Protein AF-A0A6L9Q8A0-F1 (afdb_monomer_lite)

Radius of gyration: 20.23 Å; chains: 1; bounding box: 50×34×54 Å

pLDDT: mean 92.32, std 4.56, range [57.69, 98.19]

Sequence (190 aa):
VLDTTDPHEVAGVLAGDLARTLVVVVGESIEAESLRRVFGRAFAEAGLGGAELARRFVAVAEEGSGLARAAADVGHHLVLAEPDVDDRFGALGARSLVPAALAGVDVAGLLDEASRLSAALRQPYDNPALALGAALGSSALGVRDKLVIADHGSGLAGLGRWAEQLVAGSLGKDGKGLLPVVVESVDAPG

Organism: NCBI:txid453573

Foldseek 3Di:
DDPDPPPVVLVVVLPDDLVPAAEEQEDDDPVSVVSLVVNLVSCVVVVQDQQRSLASYEYEEAPPDPSQVVNVVRVHHYDHWDPPDDPLRCCLICRNVVVCVVVVDPSVVVVVVVVVLVVLCPDPPNRVVVVVVVVQVVCQVDPNQADEDFDAPPPPPCPLVSVQCNQCVPQVPPNTGHRYDYDDHPPGDD

Structure (mmCIF, N/CA/C/O backbone):
data_AF-A0A6L9Q8A0-F1
#
_entry.id   AF-A0A6L9Q8A0-F1
#
loop_
_atom_site.group_PDB
_atom_site.id
_atom_site.type_symbol
_atom_site.label_atom_id
_atom_site.label_alt_id
_atom_site.label_comp_id
_atom_site.label_asym_id
_atom_site.label_entity_id
_atom_site.label_seq_id
_atom_site.pdbx_PDB_ins_code
_atom_site.Cartn_x
_atom_site.Cartn_y
_atom_site.Cartn_z
_atom_site.occupancy
_atom_site.B_iso_or_equiv
_atom_site.auth_seq_id
_atom_site.auth_comp_id
_atom_site.auth_asym_id
_atom_site.auth_atom_id
_atom_site.pdbx_PDB_model_num
ATOM 1 N N . VAL A 1 1 ? -8.520 0.453 -1.974 1.00 88.81 1 VAL A N 1
ATOM 2 C CA . VAL A 1 1 ? -7.543 1.499 -1.594 1.00 88.81 1 VAL A CA 1
ATOM 3 C C . VAL A 1 1 ? -8.250 2.826 -1.757 1.00 88.81 1 VAL A C 1
ATOM 5 O O . VAL A 1 1 ? -9.038 2.926 -2.687 1.00 88.81 1 VAL A O 1
ATOM 8 N N . LEU A 1 2 ? -8.065 3.758 -0.826 1.00 91.94 2 LEU A N 1
ATOM 9 C CA . LEU A 1 2 ? -8.632 5.102 -0.903 1.00 91.94 2 LEU A CA 1
ATOM 10 C C . LEU A 1 2 ? -7.465 6.082 -0.775 1.00 91.94 2 LEU A C 1
ATOM 12 O O . LEU A 1 2 ? -6.942 6.278 0.319 1.00 91.94 2 LEU A O 1
ATOM 16 N N . ASP A 1 3 ? -7.027 6.594 -1.915 1.00 88.88 3 ASP A N 1
ATOM 17 C CA . ASP A 1 3 ? -5.872 7.475 -2.131 1.00 88.88 3 ASP A CA 1
ATOM 18 C C . ASP A 1 3 ? -6.311 8.801 -2.775 1.00 88.88 3 ASP A C 1
ATOM 20 O O . ASP A 1 3 ? -5.591 9.403 -3.567 1.00 88.88 3 ASP A O 1
ATOM 24 N N . THR A 1 4 ? -7.543 9.206 -2.463 1.00 90.88 4 THR A N 1
ATOM 25 C CA . THR A 1 4 ? -8.142 10.462 -2.895 1.00 90.88 4 THR A CA 1
ATOM 26 C C . THR A 1 4 ? -8.902 11.119 -1.745 1.00 90.88 4 THR A C 1
ATOM 28 O O . THR A 1 4 ? -9.457 10.460 -0.858 1.00 90.88 4 THR A O 1
ATOM 31 N N . THR A 1 5 ? -8.991 12.446 -1.809 1.00 91.69 5 THR A N 1
ATOM 32 C CA . THR A 1 5 ? -9.863 13.273 -0.961 1.00 91.69 5 THR A CA 1
ATOM 33 C C . THR A 1 5 ? -11.170 13.659 -1.658 1.00 91.69 5 THR A C 1
ATOM 35 O O . THR A 1 5 ? -11.913 14.498 -1.143 1.00 91.69 5 THR A O 1
ATOM 38 N N . ASP A 1 6 ? -11.473 13.049 -2.810 1.00 95.50 6 ASP A N 1
ATOM 39 C CA . ASP A 1 6 ? -12.735 13.257 -3.518 1.00 95.50 6 ASP A CA 1
ATOM 40 C C . ASP A 1 6 ? -13.926 12.866 -2.617 1.00 95.50 6 ASP A C 1
ATOM 42 O O . ASP A 1 6 ? -14.048 11.707 -2.201 1.00 95.50 6 ASP A O 1
ATOM 46 N N . PRO A 1 7 ? -14.837 13.806 -2.306 1.00 93.81 7 PRO A N 1
ATOM 47 C CA . PRO A 1 7 ? -15.941 13.550 -1.390 1.00 93.81 7 PRO A CA 1
ATOM 48 C C . PRO A 1 7 ? -16.918 12.477 -1.891 1.00 93.81 7 PRO A C 1
ATOM 50 O O . PRO A 1 7 ? -17.557 11.829 -1.061 1.00 93.81 7 PRO A O 1
ATOM 53 N N . HIS A 1 8 ? -17.053 12.265 -3.202 1.00 95.81 8 HIS A N 1
ATOM 54 C CA . HIS A 1 8 ? -17.934 11.240 -3.762 1.00 95.81 8 HIS A CA 1
ATOM 55 C C . HIS A 1 8 ? -17.365 9.838 -3.565 1.00 95.81 8 HIS A C 1
ATOM 57 O O . HIS A 1 8 ? -18.098 8.939 -3.148 1.00 95.81 8 HIS A O 1
ATOM 63 N N . GLU A 1 9 ? -16.069 9.657 -3.808 1.00 94.88 9 GLU A N 1
ATOM 64 C CA . GLU A 1 9 ? -15.402 8.375 -3.565 1.00 94.88 9 GLU A CA 1
ATOM 65 C C . GLU A 1 9 ? -15.382 8.047 -2.072 1.00 94.88 9 GLU A C 1
ATOM 67 O O . GLU A 1 9 ? -15.772 6.948 -1.666 1.00 94.88 9 GLU A O 1
ATOM 72 N N . VAL A 1 10 ? -15.031 9.032 -1.238 1.00 95.75 10 VAL A N 1
ATOM 73 C CA . VAL A 1 10 ? -15.024 8.881 0.222 1.00 95.75 10 VAL A CA 1
ATOM 74 C C . VAL A 1 10 ? -16.419 8.517 0.739 1.00 95.75 10 VAL A C 1
ATOM 76 O O . VAL A 1 10 ? -16.562 7.555 1.495 1.00 95.75 10 VAL A O 1
ATOM 79 N N . ALA A 1 11 ? -17.467 9.231 0.313 1.00 93.69 11 ALA A N 1
ATOM 80 C CA . ALA A 1 11 ? -18.842 8.921 0.705 1.00 93.69 11 ALA A CA 1
ATOM 81 C C . ALA A 1 11 ? -19.293 7.533 0.225 1.00 93.69 11 ALA A C 1
ATOM 83 O O . ALA A 1 11 ? -19.988 6.831 0.960 1.00 93.69 11 ALA A O 1
ATOM 84 N N . GLY A 1 12 ? -18.874 7.119 -0.975 1.00 94.50 12 GLY A N 1
ATOM 85 C CA . GLY A 1 12 ? -19.144 5.786 -1.511 1.00 94.50 12 GLY A CA 1
ATOM 86 C C . GLY A 1 12 ? -18.593 4.672 -0.619 1.00 94.50 12 GLY A C 1
ATOM 87 O O . GLY A 1 12 ? -19.302 3.707 -0.336 1.00 94.50 12 GLY A O 1
ATOM 88 N N . VAL A 1 13 ? -17.365 4.828 -0.113 1.00 93.75 13 VAL A N 1
ATOM 89 C CA . VAL A 1 13 ? -16.765 3.860 0.823 1.00 93.75 13 VAL A CA 1
ATOM 90 C C . VAL A 1 13 ? -17.457 3.898 2.190 1.00 93.75 13 VAL A C 1
ATOM 92 O O . VAL A 1 13 ? -17.737 2.845 2.765 1.00 93.75 13 VAL A O 1
ATOM 95 N N . LEU A 1 14 ? -17.781 5.089 2.705 1.00 94.06 14 LEU A N 1
ATOM 96 C CA . LEU A 1 14 ? -18.460 5.250 4.000 1.00 94.06 14 LEU A CA 1
ATOM 97 C C . LEU A 1 14 ? -19.883 4.674 4.026 1.00 94.06 14 LEU A C 1
ATOM 99 O O . LEU A 1 14 ? -20.367 4.320 5.098 1.00 94.06 14 LEU A O 1
ATOM 103 N N . ALA A 1 15 ? -20.542 4.565 2.871 1.00 92.81 15 ALA A N 1
ATOM 104 C CA . ALA A 1 15 ? -21.863 3.949 2.746 1.00 92.81 15 ALA A CA 1
ATOM 105 C C . ALA A 1 15 ? -21.851 2.414 2.917 1.00 92.81 15 ALA A C 1
ATOM 107 O O . ALA A 1 15 ? -22.915 1.792 2.932 1.00 92.81 15 ALA A O 1
ATOM 108 N N . GLY A 1 16 ? -20.669 1.796 3.018 1.00 91.06 16 GLY A N 1
ATOM 109 C CA . GLY A 1 16 ? -20.509 0.368 3.279 1.00 91.06 16 GLY A CA 1
ATOM 110 C C . GLY A 1 16 ? -20.802 -0.048 4.728 1.00 91.06 16 GLY A C 1
ATOM 111 O O . GLY A 1 16 ? -21.282 0.720 5.560 1.00 91.06 16 GLY A O 1
ATOM 112 N N . ASP A 1 17 ? -20.488 -1.306 5.048 1.00 91.44 17 ASP A N 1
ATOM 113 C CA . ASP A 1 17 ? -20.666 -1.854 6.397 1.00 91.44 17 ASP A CA 1
ATOM 114 C C . ASP A 1 17 ? -19.514 -1.442 7.330 1.00 91.44 17 ASP A C 1
ATOM 116 O O . ASP A 1 17 ? -18.498 -2.135 7.473 1.00 91.44 17 ASP A O 1
ATOM 120 N N . LEU A 1 18 ? -19.689 -0.308 8.010 1.00 91.50 18 LEU A N 1
ATOM 121 C CA . LEU A 1 18 ? -18.734 0.192 9.001 1.00 91.50 18 LEU A CA 1
ATOM 122 C C . LEU A 1 18 ? -18.512 -0.792 10.164 1.00 91.50 18 LEU A C 1
ATOM 124 O O . LEU A 1 18 ? -17.401 -0.872 10.693 1.00 91.50 18 LEU A O 1
ATOM 128 N N . ALA A 1 19 ? -19.510 -1.603 10.534 1.00 88.62 19 ALA A N 1
ATOM 129 C CA . ALA A 1 19 ? -19.376 -2.567 11.627 1.00 88.62 19 ALA A CA 1
ATOM 130 C C . ALA A 1 19 ? -18.410 -3.712 11.285 1.00 88.62 19 ALA A C 1
ATOM 132 O O . ALA A 1 19 ? -17.856 -4.349 12.190 1.00 88.62 19 ALA A O 1
ATOM 133 N N . ARG A 1 20 ? -18.140 -3.949 9.998 1.00 91.12 20 ARG A N 1
ATOM 134 C CA . ARG A 1 20 ? -17.179 -4.953 9.509 1.00 91.12 20 ARG A CA 1
ATOM 135 C C . ARG A 1 20 ? -15.943 -4.353 8.844 1.00 91.12 20 ARG A C 1
ATOM 137 O O . ARG A 1 20 ? -15.145 -5.090 8.274 1.00 91.12 20 ARG A O 1
ATOM 144 N N . THR A 1 21 ? -15.764 -3.041 8.951 1.00 94.69 21 THR A N 1
ATOM 145 C CA . THR A 1 21 ? -14.636 -2.334 8.343 1.00 94.69 21 THR A CA 1
ATOM 146 C C . THR A 1 21 ? -13.460 -2.224 9.319 1.00 94.69 21 THR A C 1
ATOM 148 O O . THR A 1 21 ? -13.645 -2.028 10.524 1.00 94.69 21 THR A O 1
ATOM 151 N N . LEU A 1 22 ? -12.247 -2.351 8.777 1.00 96.06 22 LEU A N 1
ATOM 152 C CA . LEU A 1 22 ? -10.965 -2.036 9.408 1.00 96.06 22 LEU A CA 1
ATOM 153 C C . LEU A 1 22 ? -10.239 -1.048 8.489 1.00 96.06 22 LEU A C 1
ATOM 155 O O . LEU A 1 22 ? -10.198 -1.258 7.277 1.00 96.06 22 LEU A O 1
ATOM 159 N N . VAL A 1 23 ? -9.674 0.015 9.052 1.00 97.12 23 VAL A N 1
ATOM 160 C CA . VAL A 1 23 ? -8.957 1.049 8.298 1.00 97.12 23 VAL A CA 1
ATOM 161 C C . VAL A 1 23 ? -7.462 0.889 8.526 1.00 97.12 23 VAL A C 1
ATOM 163 O O . VAL A 1 23 ? -6.985 0.982 9.656 1.00 97.12 23 VAL A O 1
ATOM 166 N N . VAL A 1 24 ? -6.713 0.671 7.448 1.00 97.69 24 VAL A N 1
ATOM 167 C CA . VAL A 1 24 ? -5.248 0.673 7.482 1.00 97.69 24 VAL A CA 1
ATOM 168 C C . VAL A 1 24 ? -4.767 2.053 7.048 1.00 97.69 24 VAL A C 1
ATOM 170 O O . VAL A 1 24 ? -5.026 2.469 5.922 1.00 97.69 24 VAL A O 1
ATOM 173 N N . VAL A 1 25 ? -4.101 2.773 7.948 1.00 96.44 25 VAL A N 1
ATOM 174 C CA . VAL A 1 25 ? -3.536 4.102 7.691 1.00 96.44 25 VAL A CA 1
ATOM 175 C C . VAL A 1 25 ? -2.048 3.942 7.426 1.00 96.44 25 VAL A C 1
ATOM 177 O O . VAL A 1 25 ? -1.313 3.443 8.280 1.00 96.44 25 VAL A O 1
ATOM 180 N N . VAL A 1 26 ? -1.614 4.365 6.243 1.00 91.69 26 VAL A N 1
ATOM 181 C CA . VAL A 1 26 ? -0.231 4.249 5.783 1.00 91.69 26 VAL A CA 1
ATOM 182 C C . VAL A 1 26 ? 0.301 5.643 5.469 1.00 91.69 26 VAL A C 1
ATOM 184 O O . VAL A 1 26 ? -0.304 6.374 4.689 1.00 91.69 26 VAL A O 1
ATOM 187 N N . GLY A 1 27 ? 1.443 5.994 6.062 1.00 82.88 27 GLY A N 1
ATOM 188 C CA . GLY A 1 27 ? 2.121 7.269 5.816 1.00 82.88 27 GLY A CA 1
ATOM 189 C C . GLY A 1 27 ? 1.538 8.467 6.576 1.00 82.88 27 GLY A C 1
ATOM 190 O O . GLY A 1 27 ? 0.503 8.387 7.232 1.00 82.88 27 GLY A O 1
ATOM 191 N N . GLU A 1 28 ? 2.241 9.597 6.498 1.00 84.19 28 GLU A N 1
ATOM 192 C CA . GLU A 1 28 ? 1.944 10.820 7.267 1.00 84.19 28 GLU A CA 1
ATOM 193 C C . GLU A 1 28 ? 1.403 11.960 6.393 1.00 84.19 28 GLU A C 1
ATOM 195 O O . GLU A 1 28 ? 1.499 13.137 6.746 1.00 84.19 28 GLU A O 1
ATOM 200 N N . SER A 1 29 ? 0.855 11.634 5.220 1.00 88.06 29 SER A N 1
ATOM 201 C CA . SER A 1 29 ? 0.298 12.648 4.331 1.00 88.06 29 SER A CA 1
ATOM 202 C C . SER A 1 29 ? -0.931 13.314 4.961 1.00 88.06 29 SER A C 1
ATOM 204 O O . SER A 1 29 ? -1.675 12.716 5.744 1.00 88.06 29 SER A O 1
ATOM 206 N N . ILE A 1 30 ? -1.174 14.573 4.583 1.00 89.44 30 ILE A N 1
ATOM 207 C CA . ILE A 1 30 ? -2.375 15.314 5.002 1.00 89.44 30 ILE A CA 1
ATOM 208 C C . ILE A 1 30 ? -3.639 14.559 4.581 1.00 89.44 30 ILE A C 1
ATOM 210 O O . ILE A 1 30 ? -4.624 14.545 5.312 1.00 89.44 30 ILE A O 1
ATOM 214 N N . GLU A 1 31 ? -3.599 13.912 3.422 1.00 91.69 31 GLU A N 1
ATOM 215 C CA . GLU A 1 31 ? -4.671 13.069 2.911 1.00 91.69 31 GLU A CA 1
ATOM 216 C C . GLU A 1 31 ? -4.954 11.873 3.825 1.00 91.69 31 GLU A C 1
ATOM 218 O O . GLU A 1 31 ? -6.088 11.721 4.281 1.00 91.69 31 GLU A O 1
ATOM 223 N N . ALA A 1 32 ? -3.933 11.086 4.179 1.00 91.56 32 ALA A N 1
ATOM 224 C CA . ALA A 1 32 ? -4.086 9.932 5.064 1.00 91.56 32 ALA A CA 1
ATOM 225 C C . ALA A 1 32 ? -4.636 10.343 6.439 1.00 91.56 32 ALA A C 1
ATOM 227 O O . ALA A 1 32 ? -5.562 9.718 6.964 1.00 91.56 32 ALA A O 1
ATOM 228 N N . GLU A 1 33 ? -4.124 11.440 7.001 1.00 91.62 33 GLU A N 1
ATOM 229 C CA . GLU A 1 33 ? -4.604 11.980 8.274 1.00 91.62 33 GLU A CA 1
ATOM 230 C C . GLU A 1 33 ? -6.045 12.512 8.178 1.00 91.62 33 GLU A C 1
ATOM 232 O O . GLU A 1 33 ? -6.850 12.313 9.095 1.00 91.62 33 GLU A O 1
ATOM 237 N N . SER A 1 34 ? -6.401 13.157 7.065 1.00 93.19 34 SER A N 1
ATOM 238 C CA . SER A 1 34 ? -7.763 13.644 6.820 1.00 93.19 34 SER A CA 1
ATOM 239 C C . SER A 1 34 ? -8.747 12.480 6.729 1.00 93.19 34 SER A C 1
ATOM 241 O O . SER A 1 34 ? -9.774 12.487 7.413 1.00 93.19 34 SER A O 1
ATOM 243 N N . LEU A 1 35 ? -8.406 11.439 5.966 1.00 95.25 35 LEU A N 1
ATOM 244 C CA . LEU A 1 35 ? -9.217 10.230 5.844 1.00 95.25 35 LEU A CA 1
ATOM 245 C C . LEU A 1 35 ? -9.345 9.508 7.191 1.00 95.25 35 LEU A C 1
ATOM 247 O O . LEU A 1 35 ? -10.456 9.153 7.585 1.00 95.25 35 LEU A O 1
ATOM 251 N N . ARG A 1 36 ? -8.261 9.381 7.969 1.00 94.75 36 ARG A N 1
ATOM 252 C CA . ARG A 1 36 ? -8.314 8.790 9.319 1.00 94.75 36 ARG A CA 1
ATOM 253 C C . ARG A 1 36 ? -9.340 9.492 10.211 1.00 94.75 36 ARG A C 1
ATOM 255 O O . ARG A 1 36 ? -10.117 8.826 10.898 1.00 94.75 36 ARG A O 1
ATOM 262 N N . ARG A 1 37 ? -9.386 10.828 10.183 1.00 93.94 37 ARG A N 1
ATOM 263 C CA . ARG A 1 37 ? -10.368 11.619 10.947 1.00 93.94 37 ARG A CA 1
ATOM 264 C C . ARG A 1 37 ? -11.793 11.427 10.443 1.00 93.94 37 ARG A C 1
ATOM 266 O O . ARG A 1 37 ? -12.700 11.296 11.264 1.00 93.94 37 ARG A O 1
ATOM 273 N N . VAL A 1 38 ? -11.988 11.392 9.125 1.00 96.00 38 VAL A N 1
ATOM 274 C CA . VAL A 1 38 ? -13.302 11.160 8.506 1.00 96.00 38 VAL A CA 1
ATOM 275 C C . VAL A 1 38 ? -13.862 9.798 8.918 1.00 96.00 38 VAL A C 1
ATOM 277 O O . VAL A 1 38 ? -14.982 9.732 9.425 1.00 96.00 38 VAL A O 1
ATOM 280 N N . PHE A 1 39 ? -13.071 8.729 8.803 1.00 96.31 39 PHE A N 1
ATOM 281 C CA . PHE A 1 39 ? -13.485 7.397 9.251 1.00 96.31 39 PHE A CA 1
ATOM 282 C C . PHE A 1 39 ? -13.686 7.333 10.766 1.00 96.31 39 PHE A C 1
ATOM 284 O O . PHE A 1 39 ? -14.646 6.722 11.227 1.00 96.31 39 PHE A O 1
ATOM 291 N N . GLY A 1 40 ? -12.833 7.996 11.552 1.00 95.56 40 GLY A N 1
ATOM 292 C CA . GLY A 1 40 ? -12.986 8.048 13.008 1.00 95.56 40 GLY A CA 1
ATOM 293 C C . GLY A 1 40 ? -14.320 8.670 13.417 1.00 95.56 40 GLY A C 1
ATOM 294 O O . GLY A 1 40 ? -15.019 8.137 14.279 1.00 95.56 40 GLY A O 1
ATOM 295 N N . ARG A 1 41 ? -14.714 9.755 12.742 1.00 95.94 41 ARG A N 1
ATOM 296 C CA . ARG A 1 41 ? -16.022 10.385 12.931 1.00 95.94 41 ARG A CA 1
ATOM 297 C C . ARG A 1 41 ? -17.164 9.462 12.506 1.00 95.94 41 ARG A C 1
ATOM 299 O O . ARG A 1 41 ? -18.107 9.305 13.274 1.00 95.94 41 ARG A O 1
ATOM 306 N N . ALA A 1 42 ? -17.069 8.831 11.338 1.00 96.31 42 ALA A N 1
ATOM 307 C CA . ALA A 1 42 ? -18.106 7.927 10.846 1.00 96.31 42 ALA A CA 1
ATOM 308 C C . ALA A 1 42 ? -18.315 6.719 11.778 1.00 96.31 42 ALA A C 1
ATOM 310 O O . ALA A 1 42 ? -19.448 6.360 12.087 1.00 96.31 42 ALA A O 1
ATOM 311 N N . PHE A 1 43 ? -17.234 6.129 12.300 1.00 96.69 43 PHE A N 1
ATOM 312 C CA . PHE A 1 43 ? -17.325 5.063 13.298 1.00 96.69 43 PHE A CA 1
ATOM 313 C C . PHE A 1 43 ? -17.989 5.536 14.595 1.00 96.69 43 PHE A C 1
ATOM 315 O O . PHE A 1 43 ? -18.830 4.821 15.139 1.00 96.69 43 PHE A O 1
ATOM 322 N N . ALA A 1 44 ? -17.657 6.739 15.071 1.00 94.56 44 ALA A N 1
ATOM 323 C CA . ALA A 1 44 ? -18.291 7.315 16.255 1.00 94.56 44 ALA A CA 1
ATOM 324 C C . ALA A 1 44 ? -19.794 7.568 16.049 1.00 94.56 44 ALA A C 1
ATOM 326 O O . ALA A 1 44 ? -20.599 7.239 16.919 1.00 94.56 44 ALA A O 1
ATOM 327 N N . GLU A 1 45 ? -20.188 8.094 14.885 1.00 94.88 45 GLU A N 1
ATOM 328 C CA . GLU A 1 45 ? -21.595 8.295 14.507 1.00 94.88 45 GLU A CA 1
ATOM 329 C C . GLU A 1 45 ? -22.352 6.960 14.368 1.00 94.88 45 GLU A C 1
ATOM 331 O O . GLU A 1 45 ? -23.539 6.890 14.681 1.00 94.88 45 GLU A O 1
ATOM 336 N N . ALA A 1 46 ? -21.654 5.880 14.001 1.00 93.06 46 ALA A N 1
ATOM 337 C CA . ALA A 1 46 ? -22.176 4.513 14.000 1.00 93.06 46 ALA A CA 1
ATOM 338 C C . ALA A 1 46 ? -22.224 3.854 15.400 1.00 93.06 46 ALA A C 1
ATOM 340 O O . ALA A 1 46 ? -22.607 2.690 15.517 1.00 93.06 46 ALA A O 1
ATOM 341 N N . GLY A 1 47 ? -21.853 4.576 16.464 1.00 93.06 47 GLY A N 1
ATOM 342 C CA . GLY A 1 47 ? -21.946 4.117 17.854 1.00 93.06 47 GLY A CA 1
ATOM 343 C C . GLY A 1 47 ? -20.700 3.416 18.403 1.00 93.06 47 GLY A C 1
ATOM 344 O O . GLY A 1 47 ? -20.731 2.942 19.539 1.00 93.06 47 GLY A O 1
ATOM 345 N N . LEU A 1 48 ? -19.597 3.362 17.648 1.00 93.12 48 LEU A N 1
ATOM 346 C CA . LEU A 1 48 ? -18.326 2.811 18.131 1.00 93.12 48 LEU A CA 1
ATOM 347 C C . LEU A 1 48 ? -17.618 3.836 19.024 1.00 93.12 48 LEU A C 1
ATOM 349 O O . LEU A 1 48 ? -17.458 4.996 18.653 1.00 93.12 48 LEU A O 1
ATOM 353 N N . GLY A 1 49 ? -17.140 3.411 20.194 1.00 91.81 49 GLY A N 1
ATOM 354 C CA . GLY A 1 49 ? -16.493 4.305 21.156 1.00 91.81 49 GLY A CA 1
ATOM 355 C C . GLY A 1 49 ? -15.276 3.696 21.846 1.00 91.81 49 GLY A C 1
ATOM 356 O O . GLY A 1 49 ? -15.098 2.477 21.893 1.00 91.81 49 GLY A O 1
ATOM 357 N N . GLY A 1 50 ? -14.427 4.569 22.396 1.00 91.88 50 GLY A N 1
ATOM 358 C CA . GLY A 1 50 ? -13.271 4.193 23.213 1.00 91.88 50 GLY A CA 1
ATOM 359 C C . GLY A 1 50 ? -12.384 3.132 22.555 1.00 91.88 50 GLY A C 1
ATOM 360 O O . GLY A 1 50 ? -11.964 3.274 21.408 1.00 91.88 50 GLY A O 1
ATOM 361 N N . ALA A 1 51 ? -12.124 2.045 23.284 1.00 92.56 51 ALA A N 1
ATOM 362 C CA . ALA A 1 51 ? -11.252 0.965 22.830 1.00 92.56 51 ALA A CA 1
ATOM 363 C C . ALA A 1 51 ? -11.786 0.212 21.599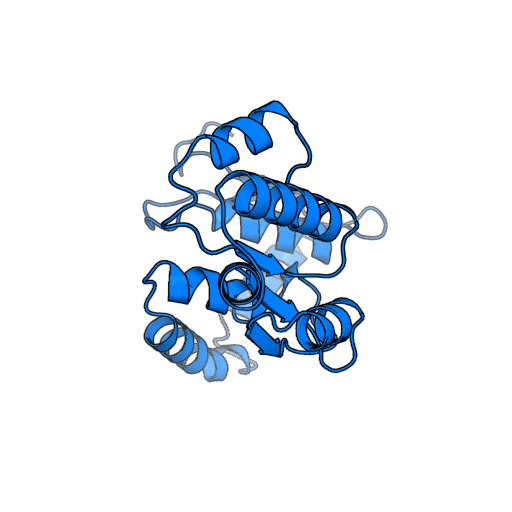 1.00 92.56 51 ALA A C 1
ATOM 365 O O . ALA A 1 51 ? -11.000 -0.379 20.862 1.00 92.56 51 ALA A O 1
ATOM 366 N N . GLU A 1 52 ? -13.101 0.193 21.367 1.00 92.50 52 GLU A N 1
ATOM 367 C CA . GLU A 1 52 ? -13.659 -0.466 20.184 1.00 92.50 52 GLU A CA 1
ATOM 368 C C . GLU A 1 52 ? -13.366 0.330 18.915 1.00 92.50 52 GLU A C 1
ATOM 370 O O . GLU A 1 52 ? -12.899 -0.247 17.938 1.00 92.50 52 GLU A O 1
ATOM 375 N N . LEU A 1 53 ? -13.549 1.654 18.962 1.00 94.81 53 LEU A N 1
ATOM 376 C CA . LEU A 1 53 ? -13.166 2.550 17.871 1.00 94.81 53 LEU A CA 1
ATOM 377 C C . LEU A 1 53 ? -11.657 2.486 17.623 1.00 94.81 53 LEU A C 1
ATOM 379 O O . LEU A 1 53 ? -11.230 2.375 16.477 1.00 94.81 53 LEU A O 1
ATOM 383 N N . ALA A 1 54 ? -10.848 2.495 18.685 1.00 95.00 54 ALA A N 1
ATOM 384 C CA . ALA A 1 54 ? -9.395 2.440 18.566 1.00 95.00 54 ALA A CA 1
ATOM 385 C C . ALA A 1 54 ? -8.916 1.197 17.789 1.00 95.00 54 ALA A C 1
ATOM 387 O O . ALA A 1 54 ? -8.062 1.319 16.911 1.00 95.00 54 ALA A O 1
ATOM 388 N N . ARG A 1 55 ? -9.546 0.036 18.028 1.00 94.38 55 ARG A N 1
ATOM 389 C CA . ARG A 1 55 ? -9.273 -1.238 17.335 1.00 94.38 55 ARG A CA 1
ATOM 390 C C . ARG A 1 55 ? -9.718 -1.280 15.868 1.00 94.38 55 ARG A C 1
ATOM 392 O O . ARG A 1 55 ? -9.363 -2.221 15.164 1.00 94.38 55 ARG A O 1
ATOM 399 N N . ARG A 1 56 ? -10.469 -0.284 15.380 1.00 96.25 56 ARG A N 1
ATOM 400 C CA . ARG A 1 56 ? -10.850 -0.170 13.956 1.00 96.25 56 ARG A CA 1
ATOM 401 C C . ARG A 1 56 ? -9.742 0.373 13.067 1.00 96.25 56 ARG A C 1
ATOM 403 O O . ARG A 1 56 ? -9.932 0.421 11.854 1.00 96.25 56 ARG A O 1
ATOM 410 N N . PHE A 1 57 ? -8.603 0.751 13.640 1.00 97.62 57 PHE A N 1
ATOM 411 C CA . PHE A 1 57 ? -7.475 1.289 12.896 1.00 97.62 57 PHE A CA 1
ATOM 412 C C . PHE A 1 57 ? -6.210 0.464 13.108 1.00 97.62 57 PHE A C 1
ATOM 414 O O . PHE A 1 57 ? -5.877 0.076 14.232 1.00 97.62 57 PHE A O 1
ATOM 421 N N . VAL A 1 58 ? -5.484 0.270 12.011 1.00 98.19 58 VAL A N 1
ATOM 422 C CA . VAL A 1 58 ? -4.102 -0.204 11.985 1.00 98.19 58 VAL A CA 1
ATOM 423 C C . VAL A 1 58 ? -3.257 0.900 11.364 1.00 98.19 58 VAL A C 1
ATOM 425 O O . VAL A 1 58 ? -3.438 1.233 10.199 1.00 98.19 58 VAL A O 1
ATOM 428 N N . ALA A 1 59 ? -2.349 1.484 12.133 1.00 97.19 59 ALA A N 1
ATOM 429 C CA . ALA A 1 59 ? -1.340 2.398 11.627 1.00 97.19 59 ALA A CA 1
ATOM 430 C C . ALA A 1 59 ? -0.102 1.603 11.200 1.00 97.19 59 ALA A C 1
ATOM 432 O O . ALA A 1 59 ? 0.408 0.790 11.973 1.00 97.19 59 ALA A O 1
ATOM 433 N N . VAL A 1 60 ? 0.389 1.854 9.988 1.00 96.19 60 VAL A N 1
ATOM 434 C CA . VAL A 1 60 ? 1.660 1.316 9.493 1.00 96.19 60 VAL A CA 1
ATOM 435 C C . VAL A 1 60 ? 2.625 2.480 9.329 1.00 96.19 60 VAL A C 1
ATOM 437 O O . VAL A 1 60 ? 2.457 3.313 8.434 1.00 96.19 60 VAL A O 1
ATOM 440 N N . ALA A 1 61 ? 3.587 2.583 10.243 1.00 93.75 61 ALA A N 1
ATOM 441 C CA . ALA A 1 61 ? 4.381 3.795 10.408 1.00 93.75 61 ALA A CA 1
ATOM 442 C C . ALA A 1 61 ? 5.795 3.496 10.909 1.00 93.75 61 ALA A C 1
ATOM 444 O O . ALA A 1 61 ? 6.030 2.488 11.570 1.00 93.75 61 ALA A O 1
ATOM 445 N N . GLU A 1 62 ? 6.734 4.392 10.624 1.00 93.19 62 GLU A N 1
ATOM 446 C CA . GLU A 1 62 ? 8.095 4.298 11.156 1.00 93.19 62 GLU A CA 1
ATOM 447 C C . GLU A 1 62 ? 8.117 4.541 12.664 1.00 93.19 62 GLU A C 1
ATOM 449 O O . GLU A 1 62 ? 7.291 5.282 13.214 1.00 93.19 62 GLU A O 1
ATOM 454 N N . GLU A 1 63 ? 9.092 3.933 13.335 1.00 92.62 63 GLU A N 1
ATOM 455 C CA . GLU A 1 63 ? 9.301 4.145 14.760 1.00 92.62 63 GLU A CA 1
ATOM 456 C C . GLU A 1 63 ? 9.553 5.630 15.057 1.00 92.62 63 GLU A C 1
ATOM 458 O O . GLU A 1 63 ? 10.318 6.313 14.382 1.00 92.62 63 GLU A O 1
ATOM 463 N N . GLY A 1 64 ? 8.866 6.156 16.071 1.00 91.62 64 GLY A N 1
ATOM 464 C CA . GLY A 1 64 ? 9.002 7.554 16.469 1.00 91.62 64 GLY A CA 1
ATOM 465 C C . GLY A 1 64 ? 8.337 8.569 15.533 1.00 91.62 64 GLY A C 1
ATOM 466 O O . GLY A 1 64 ? 8.358 9.754 15.869 1.00 91.62 64 GLY A O 1
ATOM 467 N N . SER A 1 65 ? 7.704 8.158 14.429 1.00 92.31 65 SER A N 1
ATOM 468 C CA . SER A 1 65 ? 6.913 9.051 13.561 1.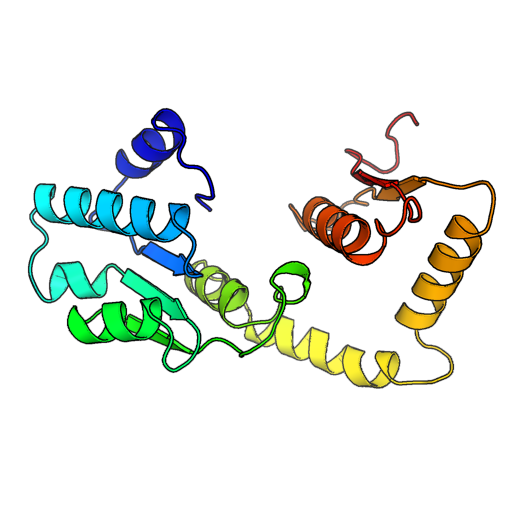00 92.31 65 SER A CA 1
ATOM 469 C C . SER A 1 65 ? 5.715 9.683 14.292 1.00 92.31 65 SER A C 1
ATOM 471 O O . SER A 1 65 ? 5.302 9.235 15.370 1.00 92.31 65 SER A O 1
ATOM 473 N N . GLY A 1 66 ? 5.154 10.755 13.728 1.00 92.56 66 GLY A N 1
ATOM 474 C CA . GLY A 1 66 ? 3.946 11.397 14.249 1.00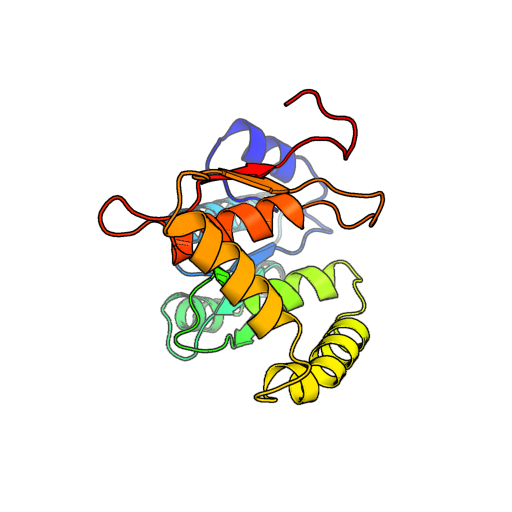 92.56 66 GLY A CA 1
ATOM 475 C C . GLY A 1 66 ? 2.739 10.459 14.218 1.00 92.56 66 GLY A C 1
ATOM 476 O O . GLY A 1 66 ? 2.013 10.382 15.210 1.00 92.56 66 GLY A O 1
ATOM 477 N N . LEU A 1 67 ? 2.575 9.683 13.142 1.00 92.88 67 LEU A N 1
ATOM 478 C CA . LEU A 1 67 ? 1.543 8.647 13.045 1.00 92.88 67 LEU A CA 1
ATOM 479 C C . LEU A 1 67 ? 1.733 7.545 14.099 1.00 92.88 67 LEU A C 1
ATOM 481 O O . LEU A 1 67 ? 0.755 7.160 14.737 1.00 92.88 67 LEU A O 1
ATOM 485 N N . ALA A 1 68 ? 2.962 7.070 14.337 1.00 94.81 68 ALA A N 1
ATOM 486 C CA . ALA A 1 68 ? 3.223 6.065 15.374 1.00 94.81 68 ALA A CA 1
ATOM 487 C C . ALA A 1 68 ? 2.868 6.578 16.779 1.00 94.81 68 ALA A C 1
ATOM 489 O O . ALA A 1 68 ? 2.213 5.873 17.550 1.00 94.81 68 ALA A O 1
ATOM 490 N N . ARG A 1 69 ? 3.243 7.825 17.097 1.00 95.00 69 ARG A N 1
ATOM 491 C CA . ARG A 1 69 ? 2.883 8.477 18.367 1.00 95.00 69 ARG A CA 1
ATOM 492 C C . ARG A 1 69 ? 1.370 8.638 18.505 1.00 95.00 69 ARG A C 1
ATOM 494 O O . ARG A 1 69 ? 0.801 8.199 19.497 1.00 95.00 69 ARG A O 1
ATOM 501 N N . ALA A 1 70 ? 0.712 9.178 17.480 1.00 92.31 70 ALA A N 1
ATOM 502 C CA . ALA A 1 70 ? -0.734 9.369 17.481 1.00 92.31 70 ALA A CA 1
ATOM 503 C C . ALA A 1 70 ? -1.491 8.043 17.632 1.00 92.31 70 ALA A C 1
ATOM 505 O O . ALA A 1 70 ? -2.471 7.985 18.370 1.00 92.31 70 ALA A O 1
ATOM 506 N N . ALA A 1 71 ? -1.034 6.980 16.962 1.00 94.44 71 ALA A N 1
ATOM 507 C CA . ALA A 1 71 ? -1.595 5.641 17.087 1.00 94.44 71 ALA A CA 1
ATOM 508 C C . ALA A 1 71 ? -1.464 5.095 18.515 1.00 94.44 71 ALA A C 1
ATOM 510 O O . ALA A 1 71 ? -2.445 4.582 19.051 1.00 94.44 71 ALA A O 1
ATOM 511 N N . ALA A 1 72 ? -0.295 5.249 19.142 1.00 94.12 72 ALA A N 1
ATOM 512 C CA . ALA A 1 72 ? -0.075 4.833 20.524 1.00 94.12 72 ALA A CA 1
ATOM 513 C C . ALA A 1 72 ? -0.959 5.614 21.514 1.00 94.12 72 ALA A C 1
ATOM 515 O O . ALA A 1 72 ? -1.595 5.000 22.371 1.00 94.12 72 ALA A O 1
ATOM 516 N N . ASP A 1 73 ? -1.061 6.937 21.354 1.00 93.75 73 ASP A N 1
ATOM 517 C CA . ASP A 1 73 ? -1.828 7.816 22.249 1.00 93.75 73 ASP A CA 1
ATOM 518 C C . ASP A 1 73 ? -3.325 7.472 22.280 1.00 93.75 73 ASP A C 1
ATOM 520 O O . ASP A 1 73 ? -3.966 7.532 23.331 1.00 93.75 73 ASP A O 1
ATOM 524 N N . VAL A 1 74 ? -3.895 7.100 21.130 1.00 92.12 74 VAL A N 1
ATOM 525 C CA . VAL A 1 74 ? -5.328 6.778 21.001 1.00 92.12 74 VAL A CA 1
ATOM 526 C C . VAL A 1 74 ? -5.623 5.273 21.024 1.00 92.12 74 VAL A C 1
ATOM 528 O O . VAL A 1 74 ? -6.789 4.880 20.974 1.00 92.12 74 VAL A O 1
ATOM 531 N N . GLY A 1 75 ? -4.591 4.427 21.110 1.00 94.88 75 GLY A N 1
ATOM 532 C CA . GLY A 1 75 ? -4.712 2.970 21.219 1.00 94.88 75 GLY A CA 1
ATOM 533 C C . GLY A 1 75 ? -5.017 2.230 19.911 1.00 94.88 75 GLY A C 1
ATOM 534 O O . GLY A 1 75 ? -5.632 1.163 19.950 1.00 94.88 75 GLY A O 1
ATOM 535 N N . HIS A 1 76 ? -4.633 2.782 18.757 1.00 96.38 76 HIS A N 1
ATOM 536 C CA . HIS A 1 76 ? -4.688 2.065 17.479 1.00 96.38 76 HIS A CA 1
ATOM 537 C C . HIS A 1 76 ? -3.683 0.907 17.449 1.00 96.38 76 HIS A C 1
ATOM 539 O O . HIS A 1 76 ? -2.652 0.939 18.124 1.00 96.38 76 HIS A O 1
ATOM 545 N N . HIS A 1 77 ? -3.946 -0.110 16.625 1.00 97.25 77 HIS A N 1
ATOM 546 C CA . HIS A 1 77 ? -2.917 -1.102 16.322 1.00 97.25 77 HIS A CA 1
ATOM 547 C C . HIS A 1 77 ? -1.771 -0.421 15.569 1.00 97.25 77 HIS A C 1
ATOM 549 O O . HIS A 1 77 ? -2.022 0.349 14.646 1.00 97.25 77 HIS A O 1
ATOM 555 N N . LEU A 1 78 ? -0.528 -0.711 15.946 1.00 96.62 78 LEU A N 1
ATOM 556 C CA . LEU A 1 78 ? 0.663 -0.165 15.302 1.00 96.62 78 LEU A CA 1
ATOM 557 C C . LEU A 1 78 ? 1.501 -1.305 14.729 1.00 96.62 78 LEU A C 1
ATOM 559 O O . LEU A 1 78 ? 1.861 -2.237 15.449 1.00 96.62 78 LEU A O 1
ATOM 563 N N . VAL A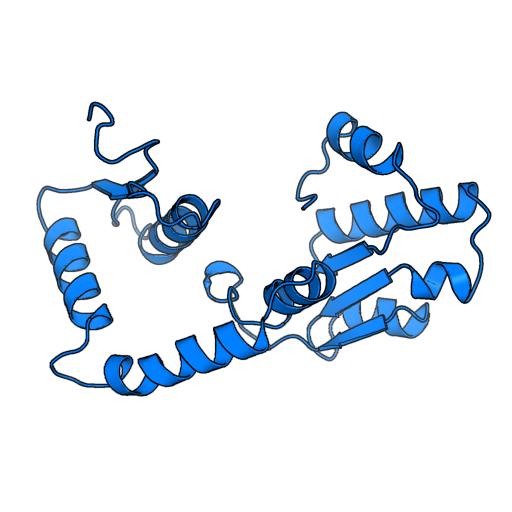 1 79 ? 1.826 -1.205 13.444 1.00 97.06 79 VAL A N 1
ATOM 564 C CA . VAL A 1 79 ? 2.835 -2.029 12.778 1.00 97.06 79 VAL A CA 1
ATOM 565 C C . VAL A 1 79 ? 3.976 -1.116 12.356 1.00 97.06 79 VAL A C 1
ATOM 567 O O . VAL A 1 79 ? 3.751 -0.086 11.719 1.00 97.06 79 VAL A O 1
ATOM 570 N N . LEU A 1 80 ? 5.198 -1.488 12.729 1.00 95.38 80 LEU A N 1
ATOM 571 C CA . LEU A 1 80 ? 6.376 -0.714 12.369 1.00 95.38 80 LEU A CA 1
ATOM 572 C C . LEU A 1 80 ? 6.731 -0.940 10.900 1.00 95.38 80 LEU A C 1
ATOM 574 O O . LEU A 1 80 ? 6.780 -2.078 10.435 1.00 95.38 80 LEU A O 1
ATOM 578 N N . ALA A 1 81 ? 6.965 0.160 10.195 1.00 93.25 81 ALA A N 1
ATOM 579 C CA . ALA A 1 81 ? 7.451 0.169 8.827 1.00 93.25 81 ALA A CA 1
ATOM 580 C C . ALA A 1 81 ? 8.965 0.383 8.776 1.00 93.25 81 ALA A C 1
ATOM 582 O O . ALA A 1 81 ? 9.564 0.941 9.699 1.00 93.25 81 ALA A O 1
ATOM 583 N N . GLU A 1 82 ? 9.567 -0.048 7.674 1.00 91.88 82 GLU A N 1
ATOM 584 C CA . GLU A 1 82 ? 10.979 0.154 7.389 1.00 91.88 82 GLU A CA 1
ATOM 585 C C . GLU A 1 82 ? 11.286 1.658 7.244 1.00 91.88 82 GLU A C 1
ATOM 587 O O . GLU A 1 82 ? 10.548 2.353 6.527 1.00 91.88 82 GLU A O 1
ATOM 592 N N . PRO A 1 83 ? 12.350 2.161 7.903 1.00 87.62 83 PRO A N 1
ATOM 593 C CA . PRO A 1 83 ? 12.763 3.553 7.780 1.00 87.62 83 PRO A CA 1
ATOM 594 C C . PRO A 1 83 ? 13.422 3.819 6.425 1.00 87.62 83 PRO A C 1
ATOM 596 O O . PRO A 1 83 ? 14.029 2.922 5.837 1.00 87.62 83 PRO A O 1
ATOM 599 N N . ASP A 1 84 ? 13.340 5.066 5.960 1.00 80.44 84 ASP A N 1
ATOM 600 C CA . ASP A 1 84 ? 14.084 5.577 4.798 1.00 80.44 84 ASP A CA 1
ATOM 601 C C . ASP A 1 84 ? 13.829 4.829 3.468 1.00 80.44 84 ASP A C 1
ATOM 603 O O . ASP A 1 84 ? 14.651 4.865 2.547 1.00 80.44 84 ASP A O 1
ATOM 607 N N . VAL A 1 85 ? 12.680 4.159 3.330 1.00 82.38 85 VAL A N 1
ATOM 608 C CA . VAL A 1 85 ? 12.269 3.511 2.076 1.00 82.38 85 VAL A CA 1
ATOM 609 C C . VAL A 1 85 ? 11.335 4.439 1.307 1.00 82.38 85 VAL A C 1
ATOM 611 O O . VAL A 1 85 ? 10.217 4.698 1.739 1.00 82.38 85 VAL A O 1
ATOM 614 N N . ASP A 1 86 ? 11.774 4.912 0.138 1.00 84.12 86 ASP A N 1
ATOM 615 C CA . ASP A 1 86 ? 10.897 5.624 -0.798 1.00 84.12 86 ASP A CA 1
ATOM 616 C C . ASP A 1 86 ? 9.767 4.692 -1.262 1.00 84.12 86 ASP A C 1
ATOM 618 O O . ASP A 1 86 ? 10.015 3.550 -1.666 1.00 84.12 86 ASP A O 1
ATOM 622 N N . ASP A 1 87 ? 8.529 5.191 -1.209 1.00 80.06 87 ASP A N 1
ATOM 623 C CA . ASP A 1 87 ? 7.305 4.412 -1.423 1.00 80.06 87 ASP A CA 1
ATOM 624 C C . ASP A 1 87 ? 7.321 3.592 -2.722 1.00 80.06 87 ASP A C 1
ATOM 626 O O . ASP A 1 87 ? 6.789 2.480 -2.760 1.00 80.06 87 ASP A O 1
ATOM 630 N N . ARG A 1 88 ? 7.992 4.076 -3.781 1.00 86.62 88 ARG A N 1
ATOM 631 C CA . ARG A 1 88 ? 8.081 3.358 -5.068 1.00 86.62 88 ARG A CA 1
ATOM 632 C C . ARG A 1 88 ? 8.820 2.024 -4.951 1.00 86.62 88 ARG A C 1
ATOM 634 O O . ARG A 1 88 ? 8.532 1.099 -5.709 1.00 86.62 88 ARG A O 1
ATOM 641 N N . PHE A 1 89 ? 9.743 1.908 -3.998 1.00 88.06 89 PHE A N 1
ATOM 642 C CA . PHE A 1 89 ? 10.492 0.682 -3.712 1.00 88.06 89 PHE A CA 1
ATOM 643 C C . PHE A 1 89 ? 9.861 -0.153 -2.582 1.00 88.06 89 PHE A C 1
ATOM 645 O O . PHE A 1 89 ? 10.316 -1.263 -2.314 1.00 88.06 89 PHE A O 1
ATOM 652 N N . GLY A 1 90 ? 8.794 0.340 -1.944 1.00 88.81 90 GLY A N 1
ATOM 653 C CA . GLY A 1 90 ? 8.162 -0.256 -0.762 1.00 88.81 90 GLY A CA 1
ATOM 654 C C . GLY A 1 90 ? 7.149 -1.377 -1.031 1.00 88.81 90 GLY A C 1
ATOM 655 O O . GLY A 1 90 ? 6.392 -1.735 -0.128 1.00 88.81 90 GLY A O 1
ATOM 656 N N . ALA A 1 91 ? 7.096 -1.942 -2.243 1.00 91.25 91 ALA A N 1
ATOM 657 C CA . ALA A 1 91 ? 6.092 -2.949 -2.624 1.00 91.25 91 ALA A CA 1
ATOM 658 C C . ALA A 1 91 ? 6.126 -4.220 -1.748 1.00 91.25 91 ALA A C 1
ATOM 660 O O . ALA A 1 91 ? 5.090 -4.835 -1.512 1.00 91.25 91 ALA A O 1
ATOM 661 N N . LEU A 1 92 ? 7.306 -4.588 -1.237 1.00 93.50 92 LEU A N 1
ATOM 662 C CA . LEU A 1 92 ? 7.503 -5.726 -0.327 1.00 93.50 92 LEU A CA 1
ATOM 663 C C . LEU A 1 92 ? 7.732 -5.297 1.134 1.00 93.50 92 LEU A C 1
ATOM 665 O O . LEU A 1 92 ? 8.168 -6.110 1.942 1.00 93.50 92 LEU A O 1
ATOM 669 N N . GLY A 1 93 ? 7.476 -4.029 1.468 1.00 94.12 93 GLY A N 1
ATOM 670 C CA . GLY A 1 93 ? 7.586 -3.506 2.831 1.00 94.12 93 GLY A CA 1
ATOM 671 C C . GLY A 1 93 ? 6.265 -3.567 3.597 1.00 94.12 93 GLY A C 1
ATOM 672 O O . GLY A 1 93 ? 5.195 -3.793 3.015 1.00 94.12 93 GLY A O 1
ATOM 673 N N . ALA A 1 94 ? 6.311 -3.300 4.903 1.00 94.94 94 ALA A N 1
ATOM 674 C CA . ALA A 1 94 ? 5.141 -3.392 5.785 1.00 94.94 94 ALA A CA 1
ATOM 675 C C . ALA A 1 94 ? 3.952 -2.542 5.298 1.00 94.94 94 ALA A C 1
ATOM 677 O O . ALA A 1 94 ? 2.803 -2.984 5.363 1.00 94.94 94 ALA A O 1
ATOM 678 N N . ARG A 1 95 ? 4.230 -1.351 4.750 1.00 93.56 95 ARG A N 1
ATOM 679 C CA . ARG A 1 95 ? 3.231 -0.418 4.190 1.00 93.56 95 ARG A CA 1
ATOM 680 C C . ARG A 1 95 ? 2.327 -1.068 3.134 1.00 93.56 95 ARG A C 1
ATOM 682 O O . ARG A 1 95 ? 1.138 -0.768 3.087 1.00 93.56 95 ARG A O 1
ATOM 689 N N . SER A 1 96 ? 2.879 -1.984 2.341 1.00 93.44 96 SER A N 1
ATOM 690 C CA . SER A 1 96 ? 2.164 -2.708 1.284 1.00 93.44 96 SER A CA 1
ATOM 691 C C . SER A 1 96 ? 1.672 -4.078 1.758 1.00 93.44 96 SER A C 1
ATOM 693 O O . SER A 1 96 ? 0.551 -4.487 1.451 1.00 93.44 96 SER A O 1
ATOM 695 N N . LEU A 1 97 ? 2.485 -4.789 2.545 1.00 95.94 97 LEU A N 1
ATOM 696 C CA . LEU A 1 97 ? 2.197 -6.166 2.948 1.00 95.94 97 LEU A CA 1
ATOM 697 C C . LEU A 1 97 ? 1.125 -6.277 4.034 1.00 95.94 97 LEU A C 1
ATOM 699 O O . LEU A 1 97 ? 0.347 -7.225 4.007 1.00 95.94 97 LEU A O 1
ATOM 703 N N . VAL A 1 98 ? 1.036 -5.324 4.966 1.00 96.94 98 VAL A N 1
ATOM 704 C CA . VAL A 1 98 ? -0.002 -5.334 6.013 1.00 96.94 98 VAL A CA 1
ATOM 705 C C . VAL A 1 98 ? -1.416 -5.288 5.419 1.00 96.94 98 VAL A C 1
ATOM 707 O O . VAL A 1 98 ? -2.204 -6.186 5.729 1.00 96.94 98 VAL A O 1
ATOM 710 N N . PRO A 1 99 ? -1.779 -4.310 4.559 1.00 95.44 99 PRO A N 1
ATOM 711 C CA . PRO A 1 99 ? -3.106 -4.307 3.952 1.00 95.44 99 PRO A CA 1
ATOM 712 C C . PRO A 1 99 ? -3.333 -5.519 3.035 1.00 95.44 99 PRO A C 1
ATOM 714 O O . PRO A 1 99 ? -4.443 -6.047 3.015 1.00 95.44 99 PRO A O 1
ATOM 717 N N . ALA A 1 100 ? -2.306 -6.012 2.332 1.00 95.31 100 ALA A N 1
ATOM 718 C CA . ALA A 1 100 ? -2.422 -7.212 1.498 1.00 95.31 100 ALA A CA 1
ATOM 719 C C . ALA A 1 100 ? -2.722 -8.477 2.327 1.00 95.31 100 ALA A C 1
ATOM 721 O O . ALA A 1 100 ? -3.633 -9.236 1.994 1.00 95.31 100 ALA A O 1
ATOM 722 N N . ALA A 1 101 ? -2.015 -8.675 3.441 1.00 97.12 101 ALA A N 1
ATOM 723 C CA . ALA A 1 101 ? -2.237 -9.799 4.347 1.00 97.12 101 ALA A CA 1
ATOM 724 C C . ALA A 1 101 ? -3.640 -9.755 4.972 1.00 97.12 101 ALA A C 1
ATOM 726 O O . ALA A 1 101 ? -4.328 -10.773 5.027 1.00 97.12 101 ALA A O 1
ATOM 727 N N . LEU A 1 102 ? -4.104 -8.568 5.382 1.00 96.44 102 LEU A N 1
ATOM 728 C CA . LEU A 1 102 ? -5.465 -8.372 5.900 1.00 96.44 102 LEU A CA 1
ATOM 729 C C . LEU A 1 102 ? -6.548 -8.630 4.838 1.00 96.44 102 LEU A C 1
ATOM 731 O O . LEU A 1 102 ? -7.659 -9.024 5.187 1.00 96.44 102 LEU A O 1
ATOM 735 N N . ALA A 1 103 ? -6.220 -8.453 3.555 1.00 94.38 103 ALA A N 1
ATOM 736 C CA . ALA A 1 103 ? -7.078 -8.811 2.427 1.00 94.38 103 ALA A CA 1
ATOM 737 C C . ALA A 1 103 ? -7.012 -10.308 2.048 1.00 94.38 103 ALA A C 1
ATOM 739 O O . ALA A 1 103 ? -7.724 -10.734 1.140 1.00 94.38 103 ALA A O 1
ATOM 740 N N . GLY A 1 104 ? -6.195 -11.114 2.738 1.00 95.81 104 GLY A N 1
ATOM 741 C CA . GLY A 1 104 ? -6.085 -12.561 2.528 1.00 95.81 104 GLY A CA 1
ATOM 742 C C . GLY A 1 104 ? -5.025 -12.996 1.513 1.00 95.81 104 GLY A C 1
ATOM 743 O O . GLY A 1 104 ? -5.041 -14.149 1.087 1.00 95.81 104 GLY A O 1
ATOM 744 N N . VAL A 1 105 ? -4.111 -12.107 1.115 1.00 95.31 105 VAL A N 1
ATOM 745 C CA . VAL A 1 105 ? -2.980 -12.456 0.238 1.00 95.31 105 VAL A CA 1
ATOM 746 C C . VAL A 1 105 ? -1.944 -13.278 1.013 1.00 95.31 105 VAL A C 1
ATOM 748 O O . VAL A 1 105 ? -1.592 -12.930 2.142 1.00 95.31 105 VAL A O 1
ATOM 751 N N . ASP A 1 106 ? -1.408 -14.336 0.393 1.00 96.81 106 ASP A N 1
ATOM 752 C CA . ASP A 1 106 ? -0.267 -15.095 0.925 1.00 96.81 106 ASP A CA 1
ATOM 753 C C . ASP A 1 106 ? 1.039 -14.296 0.781 1.00 96.81 106 ASP A C 1
ATOM 755 O O . ASP A 1 106 ? 1.839 -14.479 -0.139 1.00 96.81 106 ASP A O 1
ATOM 759 N N . VAL A 1 107 ? 1.238 -13.358 1.706 1.00 97.38 107 VAL A N 1
ATOM 760 C CA . VAL A 1 107 ? 2.437 -12.511 1.743 1.00 97.38 107 VAL A CA 1
ATOM 761 C C . VAL A 1 107 ? 3.700 -13.291 2.114 1.00 97.38 107 VAL A C 1
ATOM 763 O O . VAL A 1 107 ? 4.792 -12.879 1.734 1.00 97.38 107 VAL A O 1
ATOM 766 N N . ALA A 1 108 ? 3.572 -14.415 2.827 1.00 97.25 108 ALA A N 1
ATOM 767 C CA . ALA A 1 108 ? 4.713 -15.253 3.184 1.00 97.25 108 ALA A CA 1
ATOM 768 C C . ALA A 1 108 ? 5.253 -15.968 1.941 1.00 97.25 108 ALA A C 1
ATOM 770 O O . ALA A 1 108 ? 6.444 -15.862 1.649 1.00 97.25 108 ALA A O 1
ATOM 771 N N . GLY A 1 109 ? 4.367 -16.591 1.156 1.00 97.31 109 GLY A N 1
ATOM 772 C CA . GLY A 1 109 ? 4.721 -17.182 -0.133 1.00 97.31 109 GLY A CA 1
ATOM 773 C C . GLY A 1 109 ? 5.347 -16.163 -1.091 1.00 97.31 109 GLY A C 1
ATOM 774 O O . GLY A 1 109 ? 6.398 -16.436 -1.674 1.00 97.31 109 GLY A O 1
ATOM 775 N N . LEU A 1 110 ? 4.773 -14.956 -1.180 1.00 94.81 110 LEU A N 1
ATOM 776 C CA . LEU A 1 110 ? 5.325 -13.862 -1.990 1.00 94.81 110 LEU A CA 1
ATOM 777 C C . LEU A 1 110 ? 6.756 -13.481 -1.569 1.00 94.81 110 LEU A C 1
ATOM 779 O O . LEU A 1 110 ? 7.639 -13.331 -2.416 1.00 94.81 110 LEU A O 1
ATOM 783 N N . LEU A 1 111 ? 7.001 -13.326 -0.265 1.00 96.44 111 LEU A N 1
ATOM 784 C CA . LEU A 1 111 ? 8.328 -12.996 0.262 1.00 96.44 111 LEU A CA 1
ATOM 785 C C . LEU A 1 111 ? 9.338 -14.129 0.042 1.00 96.44 111 LEU A C 1
ATOM 787 O O . LEU A 1 111 ? 10.491 -13.857 -0.302 1.00 96.44 111 LEU A O 1
ATOM 791 N N . ASP A 1 112 ? 8.917 -15.386 0.177 1.00 97.00 112 ASP A N 1
ATOM 792 C CA . ASP A 1 112 ? 9.761 -16.552 -0.096 1.00 97.00 112 ASP A CA 1
ATOM 793 C C . ASP A 1 112 ? 10.165 -16.631 -1.575 1.00 97.00 112 ASP A C 1
ATOM 795 O O . ASP A 1 112 ? 11.305 -16.982 -1.902 1.00 97.00 112 ASP A O 1
ATOM 799 N N . GLU A 1 113 ? 9.253 -16.303 -2.490 1.00 94.62 113 GLU A N 1
ATOM 800 C CA . GLU A 1 113 ? 9.540 -16.200 -3.925 1.00 94.62 113 GLU A CA 1
ATOM 801 C C . GLU A 1 113 ? 10.502 -15.051 -4.236 1.00 94.62 113 GLU A C 1
ATOM 803 O O . GLU A 1 113 ? 11.503 -15.255 -4.933 1.00 94.62 113 GLU A O 1
ATOM 808 N N . ALA A 1 114 ? 10.263 -13.868 -3.667 1.00 94.25 114 ALA A N 1
ATOM 809 C CA . ALA A 1 114 ? 11.148 -12.718 -3.831 1.00 94.25 114 ALA A CA 1
ATOM 810 C C . ALA A 1 114 ? 12.564 -12.998 -3.287 1.00 94.25 114 ALA A C 1
ATOM 812 O O . ALA A 1 114 ? 13.568 -12.680 -3.934 1.00 94.25 114 ALA A O 1
ATOM 813 N N . SER A 1 115 ? 12.659 -13.649 -2.125 1.00 94.62 115 SER A N 1
ATOM 814 C CA . SER A 1 115 ? 13.926 -14.034 -1.498 1.00 94.62 115 SER A CA 1
ATOM 815 C C . SER A 1 115 ? 14.732 -14.996 -2.377 1.00 94.62 115 SER A C 1
ATOM 817 O O . SER A 1 115 ? 15.935 -14.792 -2.579 1.00 94.62 115 SER A O 1
ATOM 819 N N . ARG A 1 116 ? 14.069 -15.985 -2.998 1.00 94.81 116 ARG A N 1
ATOM 820 C CA . ARG A 1 116 ? 14.702 -16.929 -3.938 1.00 94.81 116 ARG A CA 1
ATOM 821 C C . ARG A 1 116 ? 15.360 -16.232 -5.132 1.00 94.81 116 ARG A C 1
ATOM 823 O O . ARG A 1 116 ? 16.401 -16.693 -5.600 1.00 94.81 116 ARG A O 1
ATOM 830 N N . LEU A 1 117 ? 14.806 -15.111 -5.598 1.00 92.81 117 LEU A N 1
ATOM 831 C CA . LEU A 1 117 ? 15.380 -14.339 -6.703 1.00 92.81 117 LEU A CA 1
ATOM 832 C C . LEU A 1 117 ? 16.579 -13.473 -6.265 1.00 92.81 117 LEU A C 1
ATOM 834 O O . LEU A 1 117 ? 17.468 -13.204 -7.074 1.00 92.81 117 LEU A O 1
ATOM 838 N N . SER A 1 118 ? 16.659 -13.081 -4.987 1.00 91.75 118 SER A N 1
ATOM 839 C CA . SER A 1 118 ? 17.660 -12.130 -4.468 1.00 91.75 118 SER A CA 1
ATOM 840 C C . SER A 1 118 ? 19.108 -12.525 -4.780 1.00 91.75 118 SER A C 1
ATOM 842 O O . SER A 1 118 ? 19.929 -11.669 -5.114 1.00 91.75 118 SER A O 1
ATOM 844 N N . ALA A 1 119 ? 19.429 -13.822 -4.718 1.00 91.12 119 ALA A N 1
ATOM 845 C CA . ALA A 1 119 ? 20.774 -14.315 -5.011 1.00 91.12 119 ALA A CA 1
ATOM 846 C C . ALA A 1 119 ? 21.181 -14.068 -6.474 1.00 91.12 119 ALA A C 1
ATOM 848 O O . ALA A 1 119 ? 22.311 -13.641 -6.722 1.00 91.12 119 ALA A O 1
ATOM 849 N N . ALA A 1 120 ? 20.261 -14.284 -7.422 1.00 94.06 120 ALA A N 1
ATOM 850 C CA . ALA A 1 120 ? 20.485 -14.038 -8.848 1.00 94.06 120 ALA A CA 1
ATOM 851 C C . ALA A 1 120 ? 20.616 -12.536 -9.147 1.00 94.06 120 ALA A C 1
ATOM 853 O O . ALA A 1 120 ? 21.489 -12.126 -9.910 1.00 94.06 120 ALA A O 1
ATOM 854 N N . LEU A 1 121 ? 19.822 -11.695 -8.474 1.00 94.81 121 LEU A N 1
ATOM 855 C CA . LEU A 1 121 ? 19.859 -10.233 -8.641 1.00 94.81 121 LEU A CA 1
ATOM 856 C C . LEU A 1 121 ? 21.146 -9.574 -8.125 1.00 94.81 121 LEU A C 1
ATOM 858 O O . LEU A 1 121 ? 21.392 -8.403 -8.415 1.00 94.81 121 LEU A O 1
ATOM 862 N N . ARG A 1 122 ? 21.975 -10.304 -7.371 1.00 93.88 122 ARG A N 1
ATOM 863 C CA . ARG A 1 122 ? 23.282 -9.837 -6.875 1.00 93.88 122 ARG A CA 1
ATOM 864 C C . ARG A 1 122 ? 24.455 -10.301 -7.735 1.00 93.88 122 ARG A C 1
ATOM 866 O O . ARG A 1 122 ? 25.584 -9.891 -7.472 1.00 93.88 122 ARG A O 1
ATOM 873 N N . GLN A 1 123 ? 24.219 -11.154 -8.730 1.00 95.75 123 GLN A N 1
ATOM 874 C CA . GLN A 1 123 ? 25.296 -11.661 -9.573 1.00 95.75 123 GLN A CA 1
ATOM 875 C C . GLN A 1 123 ? 25.747 -10.608 -10.599 1.00 95.75 123 GLN A C 1
ATOM 877 O O . GLN A 1 123 ? 24.920 -9.829 -11.086 1.00 95.75 123 GLN A O 1
ATOM 882 N N . PRO A 1 124 ? 27.045 -10.578 -10.956 1.00 95.19 124 PRO A N 1
ATOM 883 C CA . PRO A 1 124 ? 27.556 -9.718 -12.025 1.00 95.19 124 PRO A CA 1
ATOM 884 C C . PRO A 1 124 ? 27.223 -10.243 -13.432 1.00 95.19 124 PRO A C 1
ATOM 886 O O . PRO A 1 124 ? 27.274 -9.484 -14.396 1.00 95.19 124 PRO A O 1
ATOM 889 N N . TYR A 1 125 ? 26.875 -11.526 -13.548 1.00 93.38 125 TYR A N 1
ATOM 890 C CA . TYR A 1 125 ? 26.486 -12.209 -14.783 1.00 93.38 125 TYR A CA 1
ATOM 891 C C . TYR A 1 125 ? 25.180 -12.972 -14.546 1.00 93.38 125 TYR A C 1
ATOM 893 O O . TYR A 1 125 ? 24.827 -13.226 -13.397 1.00 93.38 125 TYR A O 1
ATOM 901 N N . ASP A 1 126 ? 24.453 -13.303 -15.616 1.00 93.06 126 ASP A N 1
ATOM 902 C CA . ASP A 1 126 ? 23.161 -14.013 -15.556 1.00 93.06 126 ASP A CA 1
ATOM 903 C C . ASP A 1 126 ? 22.118 -13.354 -14.633 1.00 93.06 126 ASP A C 1
ATOM 905 O O . ASP A 1 126 ? 21.232 -13.997 -14.071 1.00 93.06 126 ASP A O 1
ATOM 909 N N . ASN A 1 127 ? 22.218 -12.033 -14.486 1.00 96.31 127 ASN A N 1
ATOM 910 C CA . ASN A 1 127 ? 21.347 -11.231 -13.647 1.00 96.31 127 ASN A CA 1
ATOM 911 C C . ASN A 1 127 ? 20.245 -10.580 -14.502 1.00 96.31 127 ASN A C 1
ATOM 913 O O . ASN A 1 127 ? 20.539 -9.656 -15.272 1.00 96.31 127 ASN A O 1
ATOM 917 N N . PRO A 1 128 ? 18.976 -11.012 -14.374 1.00 95.00 128 PRO A N 1
ATOM 918 C CA . PRO A 1 128 ? 17.894 -10.503 -15.213 1.00 95.00 128 PRO A CA 1
ATOM 919 C C . PRO A 1 128 ? 17.617 -9.011 -14.985 1.00 95.00 128 PRO A C 1
ATOM 921 O O . PRO A 1 128 ? 17.279 -8.309 -15.937 1.00 95.00 128 PRO A O 1
ATOM 924 N N . ALA A 1 129 ? 17.817 -8.490 -13.768 1.00 94.62 129 ALA A N 1
ATOM 925 C CA . ALA A 1 129 ? 17.652 -7.061 -13.505 1.00 94.62 129 ALA A CA 1
ATOM 926 C C . ALA A 1 129 ? 18.768 -6.226 -14.142 1.00 94.62 129 ALA A C 1
ATOM 928 O O . ALA A 1 129 ? 18.496 -5.146 -14.662 1.00 94.62 129 ALA A O 1
ATOM 929 N N . LEU A 1 130 ? 20.007 -6.732 -14.161 1.00 95.88 130 LEU A N 1
ATOM 930 C CA . LEU A 1 130 ? 21.110 -6.063 -14.855 1.00 95.88 130 LEU A CA 1
ATOM 931 C C . LEU A 1 130 ? 20.881 -6.045 -16.371 1.00 95.88 130 LEU A C 1
ATOM 933 O O . LEU A 1 130 ? 21.079 -5.010 -17.006 1.00 95.88 130 LEU A O 1
ATOM 937 N N . ALA A 1 131 ? 20.418 -7.161 -16.943 1.00 96.00 131 ALA A N 1
ATOM 938 C CA . ALA A 1 131 ? 20.076 -7.245 -18.361 1.00 96.00 131 ALA A CA 1
ATOM 939 C C . ALA A 1 131 ? 18.944 -6.271 -18.735 1.00 96.00 131 ALA A C 1
ATOM 941 O O . ALA A 1 131 ? 19.072 -5.520 -19.704 1.00 96.00 131 ALA A O 1
ATOM 942 N N . LEU A 1 132 ? 17.873 -6.224 -17.933 1.00 94.38 132 LEU A N 1
ATOM 943 C CA . LEU A 1 132 ? 16.783 -5.265 -18.112 1.00 94.38 132 LEU A CA 1
ATOM 944 C C . LEU A 1 132 ? 17.285 -3.818 -17.993 1.00 94.38 132 LEU A C 1
ATOM 946 O O . LEU A 1 132 ? 17.012 -2.999 -18.868 1.00 94.38 132 LEU A O 1
ATOM 950 N N . GLY A 1 133 ? 18.069 -3.510 -16.957 1.00 93.50 133 GLY A N 1
ATOM 951 C CA . GLY A 1 133 ? 18.650 -2.183 -16.751 1.00 93.50 133 GLY A CA 1
ATOM 952 C C . GLY A 1 133 ? 19.538 -1.737 -17.914 1.00 93.50 133 GLY A C 1
ATOM 953 O O . GLY A 1 133 ? 19.442 -0.592 -18.353 1.00 93.50 133 GLY A O 1
ATOM 954 N N . ALA A 1 134 ? 20.344 -2.643 -18.475 1.00 93.69 134 ALA A N 1
ATOM 955 C CA . ALA A 1 134 ? 21.164 -2.365 -19.652 1.00 93.69 134 ALA A CA 1
ATOM 956 C C . ALA A 1 134 ? 20.312 -2.089 -20.903 1.00 93.69 134 ALA A C 1
ATOM 958 O O . ALA A 1 134 ? 20.601 -1.146 -21.643 1.00 93.69 134 ALA A O 1
ATOM 959 N N . ALA A 1 135 ? 19.240 -2.857 -21.124 1.00 92.94 135 ALA A N 1
ATOM 960 C CA . ALA A 1 135 ? 18.325 -2.645 -22.246 1.00 92.94 135 ALA A CA 1
ATOM 961 C C . ALA A 1 135 ? 17.593 -1.291 -22.152 1.00 92.94 135 ALA A C 1
ATOM 963 O O . ALA A 1 135 ? 17.522 -0.544 -23.137 1.00 92.94 135 ALA A O 1
ATOM 964 N N . LEU A 1 136 ? 17.100 -0.942 -20.959 1.00 92.50 136 LEU A N 1
ATOM 965 C CA . LEU A 1 136 ? 16.452 0.347 -20.699 1.00 92.50 136 LEU A CA 1
ATOM 966 C C . LEU A 1 136 ? 17.449 1.507 -20.819 1.00 92.50 136 LEU A C 1
ATOM 968 O O . LEU A 1 136 ? 17.172 2.488 -21.507 1.00 92.50 136 LEU A O 1
ATOM 972 N N . GLY A 1 137 ? 18.634 1.379 -20.217 1.00 90.56 137 GLY A N 1
ATOM 973 C CA . GLY A 1 137 ? 19.683 2.398 -20.269 1.00 90.56 137 GLY A CA 1
ATOM 974 C C . GLY A 1 137 ? 20.189 2.652 -21.689 1.00 90.56 137 GLY A C 1
ATOM 975 O O . GLY A 1 137 ? 20.331 3.802 -22.098 1.00 90.56 137 GLY A O 1
ATOM 976 N N . SER A 1 138 ? 20.389 1.594 -22.481 1.00 90.81 138 SER A N 1
ATOM 977 C CA . SER A 1 138 ? 20.761 1.728 -23.893 1.00 90.81 138 SER A CA 1
ATOM 978 C C . SER A 1 138 ? 19.671 2.424 -24.709 1.00 90.81 138 SER A C 1
ATOM 980 O O . SER A 1 138 ? 19.996 3.256 -25.556 1.00 90.81 138 SER A O 1
ATOM 982 N N . SER A 1 139 ? 18.395 2.133 -24.435 1.00 89.12 139 SER A N 1
ATOM 983 C CA . SER A 1 139 ? 17.268 2.801 -25.099 1.00 89.12 139 SER A CA 1
ATOM 984 C C . SER A 1 139 ? 17.223 4.292 -24.759 1.00 89.12 139 SER A C 1
ATOM 986 O O . SER A 1 139 ? 17.152 5.111 -25.673 1.00 89.12 139 SER A O 1
ATOM 988 N N . ALA A 1 140 ? 17.384 4.637 -23.477 1.00 86.38 140 ALA A N 1
ATOM 989 C CA . ALA A 1 140 ? 17.371 6.015 -22.980 1.00 86.38 140 ALA A CA 1
ATOM 990 C C . ALA A 1 140 ? 18.533 6.882 -23.503 1.00 86.38 140 ALA A C 1
ATOM 992 O O . ALA A 1 140 ? 18.412 8.103 -23.558 1.00 86.38 140 ALA A O 1
ATOM 993 N N . LEU A 1 141 ? 19.664 6.269 -23.876 1.00 86.50 141 LEU A N 1
ATOM 994 C CA . LEU A 1 141 ? 20.786 6.948 -24.542 1.00 86.50 141 LEU A CA 1
ATOM 995 C C . LEU A 1 141 ? 20.598 7.073 -26.063 1.00 86.50 141 LEU A C 1
ATOM 997 O O . LEU A 1 141 ? 21.333 7.816 -26.713 1.00 86.50 141 LEU A O 1
ATOM 1001 N N . GLY A 1 142 ? 19.663 6.314 -26.634 1.00 84.50 142 GLY A N 1
ATOM 1002 C CA . GLY A 1 142 ? 19.334 6.323 -28.053 1.00 84.50 142 GLY A CA 1
ATOM 1003 C C . GLY A 1 142 ? 18.158 7.244 -28.386 1.00 84.50 142 GLY A C 1
ATOM 1004 O O . GLY A 1 142 ? 17.856 8.201 -27.685 1.00 84.50 142 GLY A O 1
ATOM 1005 N N . VAL A 1 143 ? 17.475 6.933 -29.490 1.00 83.75 143 VAL A N 1
ATOM 1006 C CA . VAL A 1 143 ? 16.279 7.665 -29.957 1.00 83.75 143 VAL A CA 1
ATOM 1007 C C . VAL A 1 143 ? 14.964 7.095 -29.410 1.00 83.75 143 VAL A C 1
ATOM 1009 O O . VAL A 1 143 ? 13.897 7.616 -29.720 1.00 83.75 143 VAL A O 1
ATOM 1012 N N . ARG A 1 144 ? 15.018 5.992 -28.651 1.00 87.12 144 ARG A N 1
ATOM 1013 C CA . ARG A 1 144 ? 13.833 5.317 -28.103 1.00 87.12 144 ARG A CA 1
ATOM 1014 C C . ARG A 1 144 ? 13.549 5.869 -26.714 1.00 87.12 144 ARG A C 1
ATOM 1016 O O . ARG A 1 144 ? 14.166 5.459 -25.740 1.00 87.12 144 ARG A O 1
ATOM 1023 N N . ASP A 1 145 ? 12.599 6.785 -26.646 1.00 87.62 145 ASP A N 1
ATOM 1024 C CA . ASP A 1 145 ? 12.248 7.550 -25.450 1.00 87.62 145 ASP A CA 1
ATOM 1025 C C . ASP A 1 145 ? 11.051 6.975 -24.673 1.00 87.62 145 ASP A C 1
ATOM 1027 O O . ASP A 1 145 ? 10.674 7.528 -23.646 1.00 87.62 145 ASP A O 1
ATOM 1031 N N . LYS A 1 146 ? 10.439 5.881 -25.144 1.00 91.94 146 LYS A N 1
ATOM 1032 C CA . LYS A 1 146 ? 9.230 5.279 -24.555 1.00 91.94 146 LYS A CA 1
ATOM 1033 C C . LYS A 1 146 ? 9.468 3.836 -24.125 1.00 91.94 146 LYS A C 1
ATOM 1035 O O . LYS A 1 146 ? 10.089 3.062 -24.854 1.00 91.94 146 LYS A O 1
ATOM 1040 N N . LEU A 1 147 ? 8.924 3.477 -22.965 1.00 94.25 147 LEU A N 1
ATOM 1041 C CA . LEU A 1 147 ? 8.838 2.107 -22.461 1.00 94.25 147 LEU A CA 1
ATOM 1042 C C . LEU A 1 147 ? 7.369 1.681 -22.449 1.00 94.25 147 LEU A C 1
ATOM 1044 O O . LEU A 1 147 ? 6.607 2.124 -21.599 1.00 94.25 147 LEU A O 1
ATOM 1048 N N . VAL A 1 148 ? 6.976 0.810 -23.372 1.00 94.19 148 VAL A N 1
ATOM 1049 C CA . VAL A 1 148 ? 5.615 0.259 -23.395 1.00 94.19 148 VAL A CA 1
ATOM 1050 C C . VAL A 1 148 ? 5.544 -0.956 -22.473 1.00 94.19 148 VAL A C 1
ATOM 1052 O O . VAL A 1 148 ? 6.359 -1.872 -22.594 1.00 94.19 148 VAL A O 1
ATOM 1055 N N . ILE A 1 149 ? 4.580 -0.959 -21.554 1.00 94.62 149 ILE A N 1
ATOM 1056 C CA . ILE A 1 149 ? 4.328 -2.039 -20.596 1.00 94.62 149 ILE A CA 1
ATOM 1057 C C . ILE A 1 149 ? 2.958 -2.632 -20.919 1.00 94.62 149 ILE A C 1
ATOM 1059 O O . ILE A 1 149 ? 1.936 -1.978 -20.726 1.00 94.62 149 ILE A O 1
ATOM 1063 N N . ALA A 1 150 ? 2.947 -3.870 -21.405 1.00 93.50 150 ALA A N 1
ATOM 1064 C CA . ALA A 1 150 ? 1.738 -4.607 -21.750 1.00 93.50 150 ALA A CA 1
ATOM 1065 C C . ALA A 1 150 ? 1.626 -5.856 -20.872 1.00 93.50 150 ALA A C 1
ATOM 1067 O O . ALA A 1 150 ? 2.580 -6.633 -20.786 1.00 93.50 150 ALA A O 1
ATOM 1068 N N . ASP A 1 151 ? 0.471 -6.064 -20.237 1.00 91.19 151 ASP A N 1
ATOM 1069 C CA . ASP A 1 151 ? 0.207 -7.328 -19.551 1.00 91.19 151 ASP A CA 1
ATOM 1070 C C . ASP A 1 151 ? -0.053 -8.439 -20.577 1.00 91.19 151 ASP A C 1
ATOM 1072 O O . ASP A 1 151 ? -0.808 -8.266 -21.537 1.00 91.19 151 ASP A O 1
ATOM 1076 N N . HIS A 1 152 ? 0.564 -9.597 -20.356 1.00 92.12 152 HIS A N 1
ATOM 1077 C CA . HIS A 1 152 ? 0.383 -10.789 -21.181 1.00 92.12 152 HIS A CA 1
ATOM 1078 C C . HIS A 1 152 ? -0.401 -11.863 -20.418 1.00 92.12 152 HIS A C 1
ATOM 1080 O O . HIS A 1 152 ? -0.004 -13.024 -20.350 1.00 92.12 152 HIS A O 1
ATOM 1086 N N . GLY A 1 153 ? -1.507 -11.450 -19.795 1.00 89.88 153 GLY A N 1
ATOM 1087 C CA . GLY A 1 153 ? -2.380 -12.345 -19.041 1.00 89.88 153 GLY A CA 1
ATOM 1088 C C . GLY A 1 153 ? -1.771 -12.832 -17.727 1.00 89.88 153 GLY A C 1
ATOM 1089 O O . GLY A 1 153 ? -2.012 -13.972 -17.337 1.00 89.88 153 GLY A O 1
ATOM 1090 N N . SER A 1 154 ? -0.990 -11.991 -17.036 1.00 88.50 154 SER A N 1
ATOM 1091 C CA . SER A 1 154 ? -0.400 -12.354 -15.737 1.00 88.50 154 SER A CA 1
ATOM 1092 C C . SER A 1 154 ? -1.440 -12.506 -14.624 1.00 88.50 154 SER A C 1
ATOM 1094 O O . SER A 1 154 ? -1.175 -13.162 -13.619 1.00 88.50 154 SER A O 1
ATOM 1096 N N . GLY A 1 155 ? -2.607 -11.870 -14.771 1.00 88.50 155 GLY A N 1
ATOM 1097 C CA . GLY A 1 155 ? -3.605 -11.765 -13.704 1.00 88.50 155 GLY A CA 1
ATOM 1098 C C . GLY A 1 155 ? -3.205 -10.792 -12.586 1.00 88.50 155 GLY A C 1
ATOM 1099 O O . GLY A 1 155 ? -3.930 -10.663 -11.601 1.00 88.50 155 GLY A O 1
ATOM 1100 N N . LEU A 1 156 ? -2.080 -10.083 -12.731 1.00 87.00 156 LEU A N 1
ATOM 1101 C CA . LEU A 1 156 ? -1.556 -9.141 -11.743 1.00 87.00 156 LEU A CA 1
ATOM 1102 C C . LEU A 1 156 ? -2.058 -7.725 -12.034 1.00 87.00 156 LEU A C 1
ATOM 1104 O O . LEU A 1 156 ? -1.329 -6.854 -12.519 1.00 87.00 156 LEU A O 1
ATOM 1108 N N . ALA A 1 157 ? -3.333 -7.495 -11.722 1.00 85.44 157 ALA A N 1
ATOM 1109 C CA . ALA A 1 157 ? -3.941 -6.176 -11.844 1.00 85.44 157 ALA A CA 1
ATOM 1110 C C . ALA A 1 157 ? -3.126 -5.127 -11.062 1.00 85.44 157 ALA A C 1
ATOM 1112 O O . ALA A 1 157 ? -2.844 -5.291 -9.878 1.00 85.44 157 ALA A O 1
ATOM 1113 N N . GLY A 1 158 ? -2.743 -4.040 -11.735 1.00 88.62 158 GLY A N 1
ATOM 1114 C CA . GLY A 1 158 ? -1.980 -2.940 -11.138 1.00 88.62 158 GLY A CA 1
ATOM 1115 C C . GLY A 1 158 ? -0.455 -3.045 -11.258 1.00 88.62 158 GLY A C 1
ATOM 1116 O O . GLY A 1 158 ? 0.208 -2.025 -11.067 1.00 88.62 158 GLY A O 1
ATOM 1117 N N . LEU A 1 159 ? 0.113 -4.193 -11.661 1.00 91.69 159 LEU A N 1
ATOM 1118 C CA . LEU A 1 159 ? 1.570 -4.334 -11.825 1.00 91.69 159 LEU A CA 1
ATOM 1119 C C . LEU A 1 159 ? 2.136 -3.331 -12.839 1.00 91.69 159 LEU A C 1
ATOM 1121 O O . LEU A 1 159 ? 3.149 -2.692 -12.571 1.00 91.69 159 LEU A O 1
ATOM 1125 N N . GLY A 1 160 ? 1.456 -3.154 -13.976 1.00 93.81 160 GLY A N 1
ATOM 1126 C CA . GLY A 1 160 ? 1.859 -2.184 -14.996 1.00 93.81 160 GLY A CA 1
ATOM 1127 C C . GLY A 1 160 ? 1.880 -0.748 -14.467 1.00 93.81 160 GLY A C 1
ATOM 1128 O O . GLY A 1 160 ? 2.858 -0.040 -14.674 1.00 93.81 160 GLY A O 1
ATOM 1129 N N . ARG A 1 161 ? 0.848 -0.348 -13.710 1.00 91.62 161 ARG A N 1
ATOM 1130 C CA . ARG A 1 161 ? 0.744 0.987 -13.093 1.00 91.62 161 ARG A CA 1
ATOM 1131 C C . ARG A 1 161 ? 1.842 1.223 -12.053 1.00 91.62 161 ARG A C 1
ATOM 1133 O O . ARG A 1 161 ? 2.434 2.295 -12.003 1.00 91.62 161 ARG A O 1
ATOM 1140 N N . TRP A 1 162 ? 2.140 0.214 -11.234 1.00 92.50 162 TRP A N 1
ATOM 1141 C CA . TRP A 1 162 ? 3.255 0.290 -10.291 1.00 92.50 162 TRP A CA 1
ATOM 1142 C C . TRP A 1 162 ? 4.603 0.409 -11.022 1.00 92.50 162 TRP A C 1
ATOM 1144 O O . TRP A 1 162 ? 5.417 1.265 -10.679 1.00 92.50 162 TRP A O 1
ATOM 1154 N N . ALA A 1 163 ? 4.824 -0.394 -12.069 1.00 94.19 163 ALA A N 1
ATOM 1155 C CA . ALA A 1 163 ? 6.045 -0.340 -12.871 1.00 94.19 163 ALA A CA 1
ATOM 1156 C C . ALA A 1 163 ? 6.209 1.013 -13.588 1.00 94.19 163 ALA A C 1
ATOM 1158 O O . ALA A 1 163 ? 7.315 1.550 -13.640 1.00 94.19 163 ALA A O 1
ATOM 1159 N N . GLU A 1 164 ? 5.118 1.596 -14.085 1.00 94.44 164 GLU A N 1
ATOM 1160 C CA . GLU A 1 164 ? 5.084 2.953 -14.634 1.00 94.44 164 GLU A CA 1
ATOM 1161 C C . GLU A 1 164 ? 5.549 3.986 -13.602 1.00 94.44 164 GLU A C 1
ATOM 1163 O O . GLU A 1 164 ? 6.477 4.750 -13.874 1.00 94.44 164 GLU A O 1
ATOM 1168 N N . GLN A 1 165 ? 4.975 3.967 -12.395 1.00 92.75 165 GLN A N 1
ATOM 1169 C CA . GLN A 1 165 ? 5.364 4.876 -11.314 1.00 92.75 165 GLN A CA 1
ATOM 1170 C C . GLN A 1 165 ? 6.839 4.706 -10.921 1.00 92.75 165 GLN A C 1
ATOM 1172 O O . GLN A 1 165 ? 7.542 5.701 -10.711 1.00 92.75 165 GLN A O 1
ATOM 1177 N N . LEU A 1 166 ? 7.313 3.459 -10.831 1.00 93.38 166 LEU A N 1
ATOM 1178 C CA . LEU A 1 166 ? 8.702 3.139 -10.515 1.00 93.38 166 LEU A CA 1
ATOM 1179 C C . LEU A 1 166 ? 9.647 3.720 -11.574 1.00 93.38 166 LEU A C 1
ATOM 1181 O O . LEU A 1 166 ? 10.550 4.487 -11.245 1.00 93.38 166 LEU A O 1
ATOM 1185 N N . VAL A 1 167 ? 9.413 3.417 -12.852 1.00 93.06 167 VAL A N 1
ATOM 1186 C CA . VAL A 1 167 ? 10.274 3.869 -13.953 1.00 93.06 167 VAL A CA 1
ATOM 1187 C C . VAL A 1 167 ? 10.243 5.391 -14.094 1.00 93.06 167 VAL A C 1
ATOM 1189 O O . VAL A 1 167 ? 11.307 6.013 -14.149 1.00 93.06 167 VAL A O 1
ATOM 1192 N N . ALA A 1 168 ? 9.055 6.003 -14.106 1.00 91.44 168 ALA A N 1
ATOM 1193 C CA . ALA A 1 168 ? 8.910 7.451 -14.243 1.00 91.44 168 ALA A CA 1
ATOM 1194 C C . ALA A 1 168 ? 9.571 8.197 -13.074 1.00 91.44 168 ALA A C 1
ATOM 1196 O O . ALA A 1 168 ? 10.338 9.137 -13.287 1.00 91.44 168 ALA A O 1
ATOM 1197 N N . GLY A 1 169 ? 9.319 7.755 -11.836 1.00 89.50 169 GLY A N 1
ATOM 1198 C CA . GLY A 1 169 ? 9.852 8.392 -10.632 1.00 89.50 169 GLY A CA 1
ATOM 1199 C C . GLY A 1 169 ? 11.367 8.238 -10.468 1.00 89.50 169 GLY A C 1
ATOM 1200 O O . GLY A 1 169 ? 12.016 9.136 -9.916 1.00 89.50 169 GLY A O 1
ATOM 1201 N N . SER A 1 170 ? 11.934 7.132 -10.960 1.00 90.19 170 SER A N 1
ATOM 1202 C CA . SER A 1 170 ? 13.368 6.842 -10.870 1.00 90.19 170 SER A CA 1
ATOM 1203 C C . SER A 1 170 ? 14.190 7.432 -12.016 1.00 90.19 170 SER A C 1
ATOM 1205 O O . SER A 1 170 ? 15.272 7.956 -11.759 1.00 90.19 170 SER A O 1
ATOM 1207 N N . LEU A 1 171 ? 13.711 7.358 -13.263 1.00 88.12 171 LEU A N 1
ATOM 1208 C CA . LEU A 1 171 ? 14.498 7.754 -14.441 1.00 88.12 171 LEU A CA 1
ATOM 1209 C C . LEU A 1 171 ? 14.220 9.183 -14.919 1.00 88.12 171 LEU A C 1
ATOM 1211 O O . LEU A 1 171 ? 15.085 9.767 -15.566 1.00 88.12 171 LEU A O 1
ATOM 1215 N N . GLY A 1 172 ? 13.043 9.738 -14.613 1.00 87.69 172 GLY A N 1
ATOM 1216 C CA . GLY A 1 172 ? 12.601 11.066 -15.046 1.00 87.69 172 GLY A CA 1
ATOM 1217 C C . GLY A 1 172 ? 13.298 12.211 -14.308 1.00 87.69 172 GLY A C 1
ATOM 1218 O O . GLY A 1 172 ? 12.674 12.884 -13.485 1.00 87.69 172 GLY A O 1
ATOM 1219 N N . LYS A 1 173 ? 14.594 12.425 -14.559 1.00 87.94 173 LYS A N 1
ATOM 1220 C CA . LYS A 1 173 ? 15.426 13.460 -13.913 1.00 87.94 173 LYS A CA 1
ATOM 1221 C C . LYS A 1 173 ? 16.193 14.260 -14.962 1.00 87.94 173 LYS A C 1
ATOM 1223 O O . LYS A 1 173 ? 16.595 13.715 -15.984 1.00 87.94 173 LYS A O 1
ATOM 1228 N N . ASP A 1 174 ? 16.392 15.555 -14.715 1.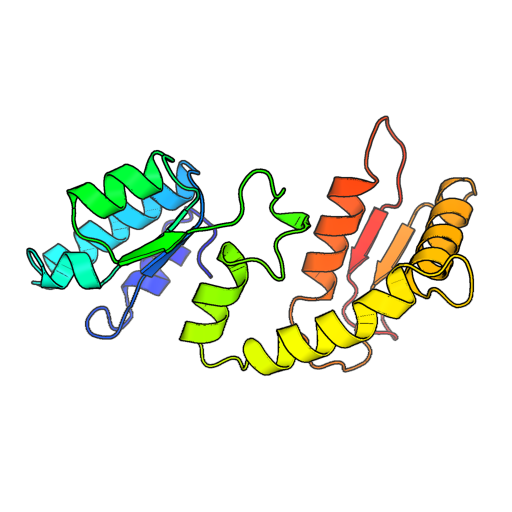00 88.44 174 ASP A N 1
ATOM 1229 C CA . ASP A 1 174 ? 17.204 16.448 -15.561 1.00 88.44 174 ASP A CA 1
ATOM 1230 C C . ASP A 1 174 ? 16.830 16.432 -17.057 1.00 88.44 174 ASP A C 1
ATOM 1232 O O . ASP A 1 174 ? 17.690 16.518 -17.935 1.00 88.44 174 ASP A O 1
ATOM 1236 N N . GLY A 1 175 ? 15.535 16.280 -17.357 1.00 84.31 175 GLY A N 1
ATOM 1237 C CA . GLY A 1 175 ? 15.023 16.195 -18.730 1.00 84.31 175 GLY A CA 1
ATOM 1238 C C . GLY A 1 175 ? 15.382 14.898 -19.466 1.00 84.31 175 GLY A C 1
ATOM 1239 O O . GLY A 1 175 ? 15.268 14.843 -20.688 1.00 84.31 175 GLY A O 1
ATOM 1240 N N . LYS A 1 176 ? 15.830 13.868 -18.743 1.00 85.88 176 LYS A N 1
ATOM 1241 C CA . LYS A 1 176 ? 16.158 12.534 -19.257 1.00 85.88 176 LYS A CA 1
ATOM 1242 C C . LYS A 1 176 ? 15.201 11.492 -18.681 1.00 85.88 176 LYS A C 1
ATOM 1244 O O . LYS A 1 176 ? 14.499 11.755 -17.709 1.00 85.88 176 LYS A O 1
ATOM 1249 N N . GLY A 1 177 ? 15.220 10.305 -19.278 1.00 87.69 177 GLY A N 1
ATOM 1250 C CA . GLY A 1 177 ? 14.447 9.147 -18.841 1.00 87.69 177 GLY A CA 1
ATOM 1251 C C . GLY A 1 177 ? 13.650 8.530 -19.982 1.00 87.69 177 GLY A C 1
ATOM 1252 O O . GLY A 1 177 ? 13.590 9.071 -21.084 1.00 87.69 177 GLY A O 1
ATOM 1253 N N . LEU A 1 178 ? 13.050 7.379 -19.702 1.00 92.69 178 LEU A N 1
ATOM 1254 C CA . LEU A 1 178 ? 12.044 6.779 -20.570 1.00 92.69 178 LEU A CA 1
ATOM 1255 C C . LEU A 1 178 ? 10.670 7.226 -20.081 1.00 92.69 178 LEU A C 1
ATOM 1257 O O . LEU A 1 178 ? 10.447 7.274 -18.873 1.00 92.69 178 LEU A O 1
ATOM 1261 N N . LEU A 1 179 ? 9.758 7.513 -21.005 1.00 93.56 179 LEU A N 1
ATOM 1262 C CA . LEU A 1 179 ? 8.338 7.674 -20.723 1.00 93.56 179 LEU A CA 1
ATOM 1263 C C . LEU A 1 179 ? 7.697 6.279 -20.650 1.00 93.56 179 LEU A C 1
ATOM 1265 O O . LEU A 1 179 ? 7.531 5.651 -21.702 1.00 93.56 179 LEU A O 1
ATOM 1269 N N . PRO A 1 180 ? 7.371 5.754 -19.456 1.00 95.19 180 PRO A N 1
ATOM 1270 C CA . PRO A 1 180 ? 6.606 4.524 -19.366 1.00 95.19 180 PRO A CA 1
ATOM 1271 C C . PRO A 1 180 ? 5.165 4.766 -19.820 1.00 95.19 180 PRO A C 1
ATOM 1273 O O . PRO A 1 180 ? 4.574 5.794 -19.502 1.00 95.19 180 PRO A O 1
ATOM 1276 N N . VAL A 1 181 ? 4.614 3.820 -20.575 1.00 95.06 181 VAL A N 1
ATOM 1277 C CA . VAL A 1 181 ? 3.228 3.832 -21.049 1.00 95.06 181 VAL A CA 1
ATOM 1278 C C . VAL A 1 181 ? 2.643 2.451 -20.800 1.00 95.06 181 VAL A C 1
ATOM 1280 O O . VAL A 1 181 ? 3.102 1.466 -21.383 1.00 95.06 181 VAL A O 1
ATOM 1283 N N . VAL A 1 182 ? 1.642 2.372 -19.928 1.00 95.06 182 VAL A N 1
ATOM 1284 C CA . VAL A 1 182 ? 0.892 1.134 -19.694 1.00 95.06 182 VAL A CA 1
ATOM 1285 C C . VAL A 1 182 ? -0.192 1.011 -20.755 1.00 95.06 182 VAL A C 1
ATOM 1287 O O . VAL A 1 182 ? -0.992 1.928 -20.928 1.00 95.06 182 VAL A O 1
ATOM 1290 N N . VAL A 1 183 ? -0.223 -0.121 -21.452 1.00 94.50 183 VAL A N 1
ATOM 1291 C CA . VAL A 1 183 ? -1.239 -0.424 -22.468 1.00 94.50 183 VAL A CA 1
ATOM 1292 C C . VAL A 1 183 ? -2.121 -1.589 -22.031 1.00 94.50 183 VAL A C 1
ATOM 1294 O O . VAL A 1 183 ? -1.734 -2.411 -21.200 1.00 94.50 183 VAL A O 1
ATOM 1297 N N . GLU A 1 184 ? -3.324 -1.654 -22.595 1.00 89.56 184 GLU A N 1
ATOM 1298 C CA . GLU A 1 184 ? -4.358 -2.628 -22.224 1.00 89.56 184 GLU A CA 1
ATOM 1299 C C . GLU A 1 184 ? -3.994 -4.090 -22.521 1.00 89.56 184 GLU A C 1
ATOM 1301 O O . GLU A 1 184 ? -4.476 -4.989 -21.836 1.00 89.56 184 GLU A O 1
ATOM 1306 N N . SER A 1 185 ? -3.160 -4.340 -23.534 1.00 89.62 185 SER A N 1
ATOM 1307 C CA . SER A 1 185 ? -2.717 -5.681 -23.918 1.00 89.62 185 SER A CA 1
ATOM 1308 C C . SER A 1 185 ? -1.507 -5.630 -24.852 1.00 89.62 185 SER A C 1
ATOM 1310 O O . SER A 1 185 ? -1.114 -4.567 -25.332 1.00 89.62 185 SER A O 1
ATOM 1312 N N . VAL A 1 186 ? -0.939 -6.800 -25.151 1.00 91.25 186 VAL A N 1
ATOM 1313 C CA . VAL A 1 186 ? 0.133 -6.956 -26.150 1.00 91.25 186 VAL A CA 1
ATOM 1314 C C . VAL A 1 186 ? -0.309 -6.632 -27.582 1.00 91.25 186 VAL A C 1
ATOM 1316 O O . VAL A 1 186 ? 0.546 -6.377 -28.426 1.00 91.25 186 VAL A O 1
ATOM 1319 N N . ASP A 1 187 ? -1.619 -6.606 -27.840 1.00 91.62 187 ASP A N 1
ATOM 1320 C CA . ASP A 1 187 ? -2.213 -6.300 -29.145 1.00 91.62 187 ASP A CA 1
ATOM 1321 C C . ASP A 1 187 ? -2.647 -4.827 -29.265 1.00 91.62 187 ASP A 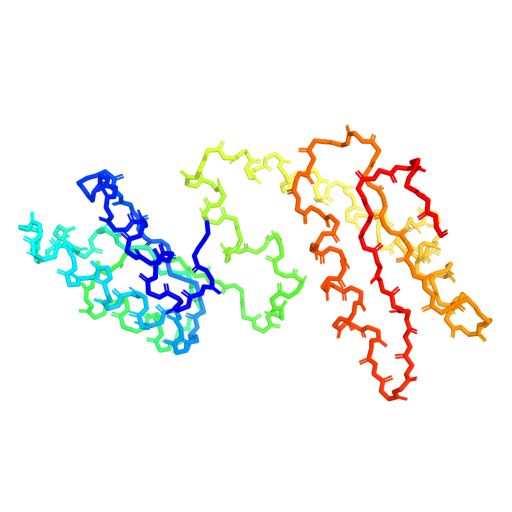C 1
ATOM 1323 O O . ASP A 1 187 ? -3.251 -4.436 -30.267 1.00 91.62 187 ASP A O 1
ATOM 1327 N N . ALA A 1 188 ? -2.367 -4.002 -28.248 1.00 87.00 188 ALA A N 1
ATOM 1328 C CA . ALA A 1 188 ? -2.730 -2.591 -28.249 1.00 87.00 188 ALA A CA 1
ATOM 1329 C C . ALA A 1 188 ? -2.088 -1.861 -29.447 1.00 87.00 188 ALA A C 1
ATOM 1331 O O . ALA A 1 188 ? -0.881 -2.009 -29.680 1.00 87.00 188 ALA A O 1
ATOM 1332 N N . PRO A 1 189 ? -2.853 -1.058 -30.210 1.00 73.31 189 PRO A N 1
ATOM 1333 C CA . PRO A 1 189 ? -2.292 -0.273 -31.299 1.00 73.31 189 PRO A CA 1
ATOM 1334 C C . PRO A 1 189 ? -1.355 0.799 -30.725 1.00 73.31 189 PRO A C 1
ATOM 1336 O O . PRO A 1 189 ? -1.771 1.624 -29.912 1.00 73.31 189 PRO A O 1
ATOM 1339 N N . GLY A 1 190 ? -0.083 0.742 -31.128 1.00 57.69 190 GLY A N 1
ATOM 1340 C CA . GLY A 1 190 ? 0.946 1.727 -30.779 1.00 57.69 190 GLY A CA 1
ATOM 1341 C C . GLY A 1 190 ? 0.885 3.007 -31.600 1.00 57.69 190 GLY A C 1
ATOM 1342 O O . GLY A 1 190 ? 0.309 2.983 -32.713 1.00 57.69 190 GLY A O 1
#

InterPro domains:
  IPR001672 Phosphoglucose isomerase (PGI) [PS51463] (1-190)
  IPR046348 SIS domain superfamily [SSF53697] (2-182)

Secondary structure (DSSP, 8-state):
------HHHHHHHHTS-GGG--EEEES--HHHHHHHHHHHHHHHHTT--HHHHHTTEEEEE-TT-HHHHHHHHHT-EEEEPPTT--GGGGGGSHHHHHHHHHTT--HHHHHHHHHHHHHHHT-SSS-HHHHHHHHHHHHHHTT--EEEEE--S---TTHHHHHHHHHHHHH-BTTBS-EEEEESSTT---